Protein AF-A0A7S3JYY4-F1 (afdb_monomer_lite)

pLDDT: mean 70.65, std 21.29, range [32.25, 98.25]

Organism: NCBI:txid44058

Radius of gyration: 25.21 Å; chains: 1; bounding box: 75×71×64 Å

Secondary structure (DSSP, 8-state):
------STTSSS------S---HHHHHHHHHHHHHHHHHHHHHHH-TT-HHHHHH-TT--HHHHHHHHHHHHHHHHHHHHS---STHHHHHHHHHHHHHHHHHHHHHHHTTS-----S-TTS-HHHHHHHHHHHHHHHHHHHHHHHH-TTHHHHHHHHHHHHHHHHHHHHHHHHHHHHHHHHHHHHHHHHTTTSSS--HHHHHHHHHHHHHHHHT---HHHHHHHHHHHHHHHHHTT-HHHHHHHHHHHHHHHHHHH-TTSHHHHHHHHHHHHHHHHHHHTT-

Sequence (283 aa):
ARASFADEKKRKDRPDCSIGICSNCSQQRKGRLLLEMFLTLWKLYDPDSLFTRHNLQGIDSSQINLIKNSLYCLLFVLSETHYSDSTHSKLAMYCRLRIIYVKMDLRKQTQYTVDDERDEIFDKNDIGHILLDLEKYNAAIDHNRRNHEHIELFITQHQHLENHLKVKLKIIRTGIIHNYARSLFEVYKASINSPDPPHHMLQEAERLMRDLIRENCYFEVYAFNIDLLCRILMCQRKFAEAKRNLSPCLQKTQRVLGPSHRTTKLLLALDAELRLYSIFESS

Foldseek 3Di:
DDDDPPPPPPPPPDPDPPDDPDPLNVLVVVLVVLVVVLVVLCQCLVPPDPVNVPPCVPPDPVNNVVSVLVNVLSLLVNVPRDDDDPVVVVVVVVSVVVVVVVVVVVVVCVVDDDDDPPDVLDDPVLVVVLVVLVVVLVVVVVVCVPPVPPVPVNVVVVVVSVVVNVLSSLSVNLVSLLVQLVVLVVQQVVCVPPPDRPVVSLVVSLVSLVVSLVVPHDLLSNLSSLLSNLVSCVSVVVLVVNCVSLVVSLVVCCVPVNCPDPSNVSSVVSNVVSVVSVVVVVD

Structure (mmCIF, N/CA/C/O backbone):
data_AF-A0A7S3JYY4-F1
#
_entry.id   AF-A0A7S3JYY4-F1
#
loop_
_atom_site.group_PDB
_atom_site.id
_atom_site.type_symbol
_atom_site.label_atom_id
_atom_site.label_alt_id
_atom_site.label_comp_id
_atom_site.label_asym_id
_atom_site.label_entity_id
_atom_site.label_seq_id
_atom_site.pdbx_PDB_ins_code
_atom_site.Cartn_x
_atom_site.Cartn_y
_atom_site.Cartn_z
_atom_site.occupancy
_atom_site.B_iso_or_equiv
_atom_site.auth_seq_id
_atom_site.auth_comp_id
_atom_site.auth_asym_id
_atom_site.auth_atom_id
_atom_site.pdbx_PDB_model_num
ATOM 1 N N . ALA A 1 1 ? 56.654 -51.728 -21.322 1.00 48.62 1 ALA A N 1
ATOM 2 C CA . ALA A 1 1 ? 57.218 -50.643 -20.494 1.00 48.62 1 ALA A CA 1
ATOM 3 C C . ALA A 1 1 ? 56.797 -49.298 -21.084 1.00 48.62 1 ALA A C 1
ATOM 5 O O . ALA A 1 1 ? 56.963 -49.122 -22.281 1.00 48.62 1 ALA A O 1
ATOM 6 N N . ARG A 1 2 ? 56.265 -48.397 -20.239 1.00 44.72 2 ARG A N 1
ATOM 7 C CA . ARG A 1 2 ? 55.803 -47.017 -20.523 1.00 44.72 2 ARG A CA 1
ATOM 8 C C . ARG A 1 2 ? 54.505 -46.874 -21.340 1.00 44.72 2 ARG A C 1
ATOM 10 O O . ARG A 1 2 ? 54.525 -46.480 -22.496 1.00 44.72 2 ARG A O 1
ATOM 17 N N . ALA A 1 3 ? 53.379 -47.105 -20.662 1.00 39.31 3 ALA A N 1
ATOM 18 C CA . ALA A 1 3 ? 52.098 -46.459 -20.956 1.00 39.31 3 ALA A CA 1
ATOM 19 C C . ALA A 1 3 ? 51.696 -45.604 -19.737 1.00 39.31 3 ALA A C 1
ATOM 21 O O . ALA A 1 3 ? 52.057 -45.909 -18.601 1.00 39.31 3 ALA A O 1
ATOM 22 N N . SER A 1 4 ? 51.054 -44.480 -20.016 1.00 42.47 4 SER A N 1
ATOM 23 C CA . SER A 1 4 ? 50.936 -43.258 -19.222 1.00 42.47 4 SER A CA 1
ATOM 24 C C . SER A 1 4 ? 50.066 -43.359 -17.962 1.00 42.47 4 SER A C 1
ATOM 26 O O . SER A 1 4 ? 48.857 -43.536 -18.042 1.00 42.47 4 SER A O 1
ATOM 28 N N . PHE A 1 5 ? 50.679 -43.086 -16.809 1.00 43.69 5 PHE A N 1
ATOM 29 C CA . PHE A 1 5 ? 50.066 -42.889 -15.485 1.00 43.69 5 PHE A CA 1
ATOM 30 C C . PHE A 1 5 ? 49.551 -41.443 -15.255 1.00 43.69 5 PHE A C 1
ATOM 32 O O . PHE A 1 5 ? 49.536 -40.944 -14.132 1.00 43.69 5 PHE A O 1
ATOM 39 N N . ALA A 1 6 ? 49.182 -40.717 -16.316 1.00 46.19 6 ALA A N 1
ATOM 40 C CA . ALA A 1 6 ? 48.962 -39.266 -16.240 1.00 46.19 6 ALA A CA 1
ATOM 41 C C . ALA A 1 6 ? 47.513 -38.823 -15.948 1.00 46.19 6 ALA A C 1
ATOM 43 O O . ALA A 1 6 ? 47.315 -37.655 -15.622 1.00 46.19 6 ALA A O 1
ATOM 44 N N . ASP A 1 7 ? 46.516 -39.714 -15.995 1.00 44.12 7 ASP A N 1
ATOM 45 C CA . ASP A 1 7 ? 45.098 -39.309 -15.887 1.00 44.12 7 ASP A CA 1
ATOM 46 C C . ASP A 1 7 ? 44.452 -39.502 -14.506 1.00 44.12 7 ASP A C 1
ATOM 48 O O . ASP A 1 7 ? 43.347 -39.020 -14.255 1.00 44.12 7 ASP A O 1
ATOM 52 N N . GLU A 1 8 ? 45.143 -40.121 -13.549 1.00 42.09 8 GLU A N 1
ATOM 53 C CA . GLU A 1 8 ? 44.532 -40.461 -12.254 1.00 42.09 8 GLU A CA 1
ATOM 54 C C . GLU A 1 8 ? 44.722 -39.391 -11.163 1.00 42.09 8 GLU A C 1
ATOM 56 O O . GLU A 1 8 ? 44.146 -39.477 -10.079 1.00 42.09 8 GLU A O 1
ATOM 61 N N . LYS A 1 9 ? 45.477 -38.320 -11.451 1.00 42.97 9 LYS A N 1
ATOM 62 C CA . LYS A 1 9 ? 45.816 -37.277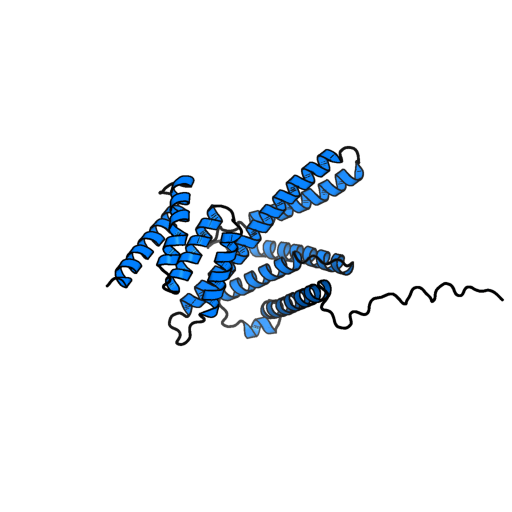 -10.464 1.00 42.97 9 LYS A CA 1
ATOM 63 C C . LYS A 1 9 ? 44.955 -36.006 -10.523 1.00 42.97 9 LYS A C 1
ATOM 65 O O . LYS A 1 9 ? 45.147 -35.127 -9.693 1.00 42.97 9 LYS A O 1
ATOM 70 N N . LYS A 1 10 ? 43.979 -35.908 -11.438 1.00 41.81 10 LYS A N 1
ATOM 71 C CA . LYS A 1 10 ? 43.075 -34.736 -11.565 1.00 41.81 10 LYS A CA 1
ATOM 72 C C . LYS A 1 10 ? 41.683 -34.905 -10.935 1.00 41.81 10 LYS A C 1
ATOM 74 O O . LYS A 1 10 ? 40.838 -34.029 -11.085 1.00 41.81 10 LYS A O 1
ATOM 79 N N . ARG A 1 11 ? 41.417 -36.000 -10.209 1.00 42.06 11 ARG A N 1
ATOM 80 C CA . ARG A 1 11 ? 40.114 -36.246 -9.550 1.00 42.06 11 ARG A CA 1
ATOM 81 C C . ARG A 1 11 ? 40.061 -35.944 -8.044 1.00 42.06 11 ARG A C 1
ATOM 83 O O . ARG A 1 11 ? 39.021 -36.194 -7.447 1.00 42.06 11 ARG A O 1
ATOM 90 N N . LYS A 1 12 ? 41.121 -35.400 -7.429 1.00 40.97 12 LYS A N 1
ATOM 91 C CA . LYS A 1 12 ? 41.192 -35.209 -5.963 1.00 40.97 12 LYS A CA 1
ATOM 92 C C . LYS A 1 12 ? 40.881 -33.806 -5.419 1.00 40.97 12 LYS A C 1
ATOM 94 O O . LYS A 1 12 ? 40.823 -33.672 -4.206 1.00 40.97 12 LYS A O 1
ATOM 99 N N . ASP A 1 13 ? 40.556 -32.827 -6.265 1.00 39.84 13 ASP A N 1
ATOM 100 C CA . ASP A 1 13 ? 40.274 -31.447 -5.821 1.00 39.84 13 ASP A CA 1
ATOM 101 C C . ASP A 1 13 ? 38.824 -31.002 -6.096 1.00 39.84 13 ASP A C 1
ATOM 103 O O . ASP A 1 13 ? 38.576 -29.892 -6.566 1.00 39.84 13 ASP A O 1
ATOM 107 N N . ARG A 1 14 ? 37.827 -31.859 -5.829 1.00 42.69 14 ARG A N 1
ATOM 108 C CA . ARG A 1 14 ? 36.465 -31.350 -5.594 1.00 42.69 14 ARG A CA 1
ATOM 109 C C . ARG A 1 14 ? 36.318 -31.140 -4.090 1.00 42.69 14 ARG A C 1
ATOM 111 O O . ARG A 1 14 ? 36.419 -32.126 -3.368 1.00 42.69 14 ARG A O 1
ATOM 118 N N . PRO A 1 15 ? 36.112 -29.905 -3.603 1.00 44.44 15 PRO A N 1
ATOM 119 C CA . PRO A 1 15 ? 35.872 -29.691 -2.188 1.00 44.44 15 PRO A CA 1
ATOM 120 C C . PRO A 1 15 ? 34.547 -30.361 -1.827 1.00 44.44 15 PRO A C 1
ATOM 122 O O . PRO A 1 15 ? 33.479 -29.927 -2.266 1.00 44.44 15 PRO A O 1
ATOM 125 N N . ASP A 1 16 ? 34.627 -31.438 -1.050 1.00 41.78 16 ASP A N 1
ATOM 126 C CA . ASP A 1 16 ? 33.471 -32.007 -0.380 1.00 41.78 16 ASP A CA 1
ATOM 127 C C . ASP A 1 16 ? 32.859 -30.909 0.494 1.00 41.78 16 ASP A C 1
ATOM 129 O O . ASP A 1 16 ? 33.498 -30.349 1.387 1.00 41.78 16 ASP A O 1
ATOM 133 N N . CYS A 1 17 ? 31.608 -30.550 0.197 1.00 45.84 17 CYS A N 1
ATOM 134 C CA . CYS A 1 17 ? 30.827 -29.588 0.967 1.00 45.84 17 CYS A CA 1
ATOM 135 C C . CYS A 1 17 ? 30.356 -30.258 2.266 1.00 45.84 17 CYS A C 1
ATOM 137 O O . CYS A 1 17 ? 29.167 -30.460 2.500 1.00 45.84 17 CYS A O 1
ATOM 139 N N . SER A 1 18 ? 31.304 -30.662 3.105 1.00 46.88 18 SER A N 1
ATOM 140 C CA . SER A 1 18 ? 31.043 -31.156 4.444 1.00 46.88 18 SER A CA 1
ATOM 141 C C . SER A 1 18 ? 31.158 -29.989 5.424 1.00 46.88 18 SER A C 1
ATOM 143 O O . SER A 1 18 ? 32.252 -29.545 5.758 1.00 46.88 18 SER A O 1
ATOM 145 N N . ILE A 1 19 ? 29.993 -29.537 5.907 1.00 48.25 19 ILE A N 1
ATOM 146 C CA . ILE A 1 19 ? 29.787 -28.844 7.199 1.00 48.25 19 ILE A CA 1
ATOM 147 C C . ILE A 1 19 ? 29.856 -27.294 7.189 1.00 48.25 19 ILE A C 1
ATOM 149 O O . ILE A 1 19 ? 29.640 -26.657 8.215 1.00 48.25 19 ILE A O 1
ATOM 153 N N . GLY A 1 20 ? 29.965 -26.639 6.031 1.00 39.44 20 GLY A N 1
ATOM 154 C CA . GLY A 1 20 ? 29.743 -25.185 5.908 1.00 39.44 20 GLY A CA 1
ATOM 155 C C . GLY A 1 20 ? 28.597 -24.865 4.952 1.00 39.44 20 GLY A C 1
ATOM 156 O O . GLY A 1 20 ? 28.647 -25.282 3.797 1.00 39.44 20 GLY A O 1
ATOM 157 N N . ILE A 1 21 ? 27.569 -24.123 5.392 1.00 43.84 21 ILE A N 1
ATOM 158 C CA . ILE A 1 21 ? 26.496 -23.629 4.509 1.00 43.84 21 ILE A CA 1
ATOM 159 C C . ILE A 1 21 ? 27.120 -22.648 3.508 1.00 43.84 21 ILE A C 1
ATOM 161 O O . ILE A 1 21 ? 27.215 -21.450 3.758 1.00 43.84 21 ILE A O 1
ATOM 165 N N . CYS A 1 22 ? 27.556 -23.162 2.361 1.00 51.22 22 CYS A N 1
ATOM 166 C CA . CYS A 1 22 ? 27.927 -22.342 1.220 1.00 51.22 22 CYS A CA 1
ATOM 167 C C . CYS A 1 22 ? 26.697 -21.533 0.773 1.00 51.22 22 CYS A C 1
ATOM 169 O O . CYS A 1 22 ? 25.576 -22.056 0.732 1.00 51.22 22 CYS A O 1
ATOM 171 N N . SER A 1 23 ? 26.899 -20.262 0.421 1.00 49.75 23 SER A N 1
ATOM 172 C CA . SER A 1 23 ? 25.856 -19.362 -0.093 1.00 49.75 23 SER A CA 1
ATOM 173 C C . SER A 1 23 ? 25.064 -19.991 -1.247 1.00 49.75 23 SER A C 1
ATOM 175 O O . SER A 1 23 ? 23.839 -19.857 -1.294 1.00 49.75 23 SER A O 1
ATOM 177 N N . ASN A 1 24 ? 25.726 -20.784 -2.093 1.00 51.44 24 ASN A N 1
ATOM 178 C CA . ASN A 1 24 ? 25.092 -21.518 -3.189 1.00 51.44 24 ASN A CA 1
ATOM 179 C C . ASN A 1 24 ? 24.164 -22.645 -2.699 1.00 51.44 24 ASN A C 1
ATOM 181 O O . ASN A 1 24 ? 23.061 -22.794 -3.224 1.00 51.44 24 ASN A O 1
ATOM 185 N N . CYS A 1 25 ? 24.533 -23.392 -1.652 1.00 55.22 25 CYS A N 1
ATOM 186 C CA . CYS A 1 25 ? 23.668 -24.426 -1.064 1.00 55.22 25 CYS A CA 1
ATOM 187 C C . CYS A 1 25 ? 22.425 -23.816 -0.388 1.00 55.22 25 CYS A C 1
ATOM 189 O O . CYS A 1 25 ? 21.332 -24.379 -0.459 1.00 55.22 25 CYS A O 1
ATOM 191 N N . SER A 1 26 ? 22.565 -22.637 0.229 1.00 56.19 26 SER A N 1
ATOM 192 C CA . SER A 1 26 ? 21.438 -21.885 0.804 1.00 56.19 26 SER A CA 1
ATOM 193 C C . SER A 1 26 ? 20.457 -21.405 -0.275 1.00 56.19 26 SER A C 1
ATOM 195 O O . SER A 1 26 ? 19.244 -21.570 -0.130 1.00 56.19 26 SER A O 1
ATOM 197 N N . GLN A 1 27 ? 20.963 -20.883 -1.399 1.00 57.78 27 GLN A N 1
ATOM 198 C CA . GLN A 1 27 ? 20.128 -20.473 -2.536 1.00 57.78 27 GLN A CA 1
ATOM 199 C C . GLN A 1 27 ? 19.437 -21.658 -3.226 1.00 57.78 27 GLN A C 1
ATOM 201 O O . GLN A 1 27 ? 18.255 -21.567 -3.563 1.00 57.78 27 GLN A O 1
ATOM 206 N N . GLN A 1 28 ? 20.118 -22.799 -3.367 1.00 58.88 28 GLN A N 1
ATOM 207 C CA . GLN A 1 28 ? 19.514 -24.030 -3.891 1.00 58.88 28 GLN A CA 1
ATOM 208 C C . GLN A 1 28 ? 18.390 -24.550 -2.983 1.00 58.88 28 GLN A C 1
ATOM 210 O O . GLN A 1 28 ? 17.325 -24.929 -3.473 1.00 58.88 28 GLN A O 1
ATOM 215 N N . ARG A 1 29 ? 18.578 -24.510 -1.656 1.00 60.16 29 ARG A N 1
ATOM 216 C CA . ARG A 1 29 ? 17.547 -24.921 -0.689 1.00 60.16 29 ARG A CA 1
ATOM 217 C C . ARG A 1 29 ? 16.324 -23.998 -0.715 1.00 60.16 29 ARG A C 1
ATOM 219 O O . ARG A 1 29 ? 15.201 -24.494 -0.669 1.00 60.16 29 ARG A O 1
ATOM 226 N N . LYS A 1 30 ? 16.526 -22.680 -0.854 1.00 57.09 30 LYS A N 1
ATOM 227 C CA . LYS A 1 30 ? 15.443 -21.696 -1.050 1.00 57.09 30 LYS A CA 1
ATOM 228 C C . LYS A 1 30 ? 14.680 -21.936 -2.355 1.00 57.09 30 LYS A C 1
ATOM 230 O O . LYS A 1 30 ? 13.454 -21.956 -2.341 1.00 57.09 30 LYS A O 1
ATOM 235 N N . GLY A 1 31 ? 15.394 -22.199 -3.450 1.00 60.59 31 GLY A N 1
ATOM 236 C CA . GLY A 1 31 ? 14.798 -22.557 -4.740 1.00 60.59 31 GLY A CA 1
ATOM 237 C C . GLY A 1 31 ? 13.904 -23.785 -4.676 1.00 60.59 31 GLY A C 1
ATOM 238 O O . GLY A 1 31 ? 12.785 -23.776 -5.179 1.00 60.59 31 GLY A O 1
ATOM 239 N N . ARG A 1 32 ? 14.381 -24.836 -4.001 1.00 57.81 32 ARG A N 1
ATOM 240 C CA . ARG A 1 32 ? 13.623 -26.075 -3.818 1.00 57.81 32 ARG A CA 1
ATOM 241 C C . ARG A 1 32 ? 12.333 -25.861 -3.021 1.00 57.81 32 ARG A C 1
ATOM 243 O O . ARG A 1 32 ? 11.296 -26.362 -3.433 1.00 57.81 32 ARG A O 1
ATOM 250 N N . LEU A 1 33 ? 12.382 -25.088 -1.936 1.00 52.88 33 LEU A N 1
ATOM 251 C CA . LEU A 1 33 ? 11.200 -24.735 -1.138 1.00 52.88 33 LEU A CA 1
ATOM 252 C C . LEU A 1 33 ? 10.167 -23.947 -1.954 1.00 52.88 33 LEU A C 1
ATOM 254 O O . LEU A 1 33 ? 8.985 -24.276 -1.927 1.00 52.88 33 LEU A O 1
ATOM 258 N N . LEU A 1 34 ? 10.612 -22.954 -2.730 1.00 53.38 34 LEU A N 1
ATOM 259 C CA . LEU A 1 34 ? 9.733 -22.182 -3.614 1.00 53.38 34 LEU A CA 1
ATOM 260 C C . LEU A 1 34 ? 9.105 -23.059 -4.707 1.00 53.38 34 LEU A C 1
ATOM 262 O O . LEU A 1 34 ? 7.929 -22.898 -5.026 1.00 53.38 34 LEU A O 1
ATOM 266 N N . LEU A 1 35 ? 9.857 -24.023 -5.246 1.00 55.09 35 LEU A N 1
ATOM 267 C CA . LEU A 1 35 ? 9.348 -24.997 -6.208 1.00 55.09 35 LEU A CA 1
ATOM 268 C C . LEU A 1 35 ? 8.324 -25.957 -5.576 1.00 55.09 35 LEU A C 1
ATOM 270 O O . LEU A 1 35 ? 7.296 -26.232 -6.186 1.00 55.09 35 LEU A O 1
ATOM 274 N N . GLU A 1 36 ? 8.563 -26.450 -4.361 1.00 54.66 36 GLU A N 1
ATOM 275 C CA . GLU A 1 36 ? 7.624 -27.326 -3.643 1.00 54.66 36 GLU A CA 1
ATOM 276 C C . GLU A 1 36 ? 6.333 -26.581 -3.256 1.00 54.66 36 GLU A C 1
ATOM 278 O O . GLU A 1 36 ? 5.235 -27.111 -3.450 1.00 54.66 36 GLU A O 1
ATOM 283 N N . MET A 1 37 ? 6.437 -25.319 -2.820 1.00 53.09 37 MET A N 1
ATOM 284 C CA . MET A 1 37 ? 5.283 -24.431 -2.627 1.00 53.09 37 MET A CA 1
ATOM 285 C C . MET A 1 37 ? 4.521 -24.221 -3.937 1.00 53.09 37 MET A C 1
ATOM 287 O O . MET A 1 37 ? 3.294 -24.294 -3.954 1.00 53.09 37 MET A O 1
ATOM 291 N N . PHE A 1 38 ? 5.238 -24.034 -5.049 1.00 63.38 38 PHE A N 1
ATOM 292 C CA . PHE A 1 38 ? 4.632 -23.837 -6.363 1.00 63.38 38 PHE A CA 1
ATOM 293 C C . PHE A 1 38 ? 3.859 -25.069 -6.804 1.00 63.38 38 PHE A C 1
ATOM 295 O O . PHE A 1 38 ? 2.707 -24.962 -7.209 1.00 63.38 38 PHE A O 1
ATOM 302 N N . LEU A 1 39 ? 4.470 -26.246 -6.698 1.00 56.75 39 LEU A N 1
ATOM 303 C CA . LEU A 1 39 ? 3.830 -27.503 -7.067 1.00 56.75 39 LEU A CA 1
ATOM 304 C C . LEU A 1 39 ? 2.616 -27.797 -6.179 1.00 56.75 39 LEU A C 1
ATOM 306 O O . LEU A 1 39 ? 1.638 -28.355 -6.667 1.00 56.75 39 LEU A O 1
ATOM 310 N N . THR A 1 40 ? 2.653 -27.398 -4.908 1.00 57.28 40 THR A N 1
ATOM 311 C CA . THR A 1 40 ? 1.527 -27.552 -3.976 1.00 57.28 40 THR A CA 1
ATOM 312 C C . THR A 1 40 ? 0.370 -26.621 -4.337 1.00 57.28 40 THR A C 1
ATOM 314 O O . THR A 1 40 ? -0.749 -27.091 -4.522 1.00 57.28 40 THR A O 1
ATOM 317 N N . LEU A 1 41 ? 0.635 -25.324 -4.530 1.00 53.41 41 LEU A N 1
ATOM 318 C CA . LEU A 1 41 ? -0.375 -24.351 -4.964 1.00 53.41 41 LEU A CA 1
ATOM 319 C C . LEU A 1 41 ? -0.933 -24.681 -6.355 1.00 53.41 41 LEU A C 1
ATOM 321 O O . LEU A 1 41 ? -2.120 -24.509 -6.603 1.00 53.41 41 LEU A O 1
ATOM 325 N N . TRP A 1 42 ? -0.097 -25.209 -7.253 1.00 55.53 42 TRP A N 1
ATOM 326 C CA . TRP A 1 42 ? -0.514 -25.640 -8.584 1.00 55.53 42 TRP A CA 1
ATOM 327 C C . TRP A 1 42 ? -1.421 -26.868 -8.527 1.00 55.53 42 TRP A C 1
ATOM 329 O O . TRP A 1 42 ? -2.442 -26.890 -9.200 1.00 55.53 42 TRP A O 1
ATOM 339 N N . LYS A 1 43 ? -1.102 -27.871 -7.698 1.00 57.97 43 LYS A N 1
ATOM 340 C CA . LYS A 1 43 ? -1.976 -29.040 -7.488 1.00 57.97 43 LYS A CA 1
ATOM 341 C C . LYS A 1 43 ? -3.344 -28.660 -6.921 1.00 57.97 43 LYS A C 1
ATOM 343 O O . LYS A 1 43 ? -4.319 -29.335 -7.220 1.00 57.97 43 LYS A O 1
ATOM 348 N N . LEU A 1 44 ? -3.409 -27.598 -6.118 1.00 52.88 44 LEU A N 1
ATOM 349 C CA . LEU A 1 44 ? -4.667 -27.049 -5.608 1.00 52.88 44 LEU A CA 1
ATOM 350 C C . LEU A 1 44 ? -5.459 -26.279 -6.678 1.00 52.88 44 LEU A C 1
ATOM 352 O O . LEU A 1 44 ? -6.669 -26.136 -6.547 1.00 52.88 44 LEU A O 1
ATOM 356 N N . TYR A 1 45 ? -4.786 -25.783 -7.718 1.00 51.25 45 TYR A N 1
ATOM 357 C CA . TYR A 1 45 ? -5.374 -24.940 -8.759 1.00 51.25 45 TYR A CA 1
ATOM 358 C C . TYR A 1 45 ? -5.694 -25.684 -10.065 1.00 51.25 45 TYR A C 1
ATOM 360 O O . TYR A 1 45 ? -6.582 -25.246 -10.790 1.00 51.25 45 TYR A O 1
ATOM 368 N N . ASP A 1 46 ? -4.983 -26.772 -10.385 1.00 63.72 46 ASP A N 1
ATOM 369 C CA . ASP A 1 46 ? -5.034 -27.459 -11.682 1.00 63.72 46 ASP A CA 1
ATOM 370 C C . ASP A 1 46 ? -6.483 -27.787 -12.101 1.00 63.72 46 ASP A C 1
ATOM 372 O O . ASP A 1 46 ? -7.082 -28.703 -11.533 1.00 63.72 46 ASP A O 1
ATOM 376 N N 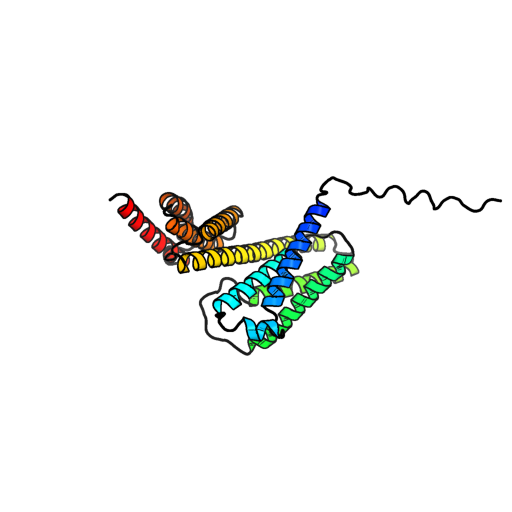. PRO A 1 47 ? -7.064 -27.068 -13.079 1.00 49.84 47 PRO A N 1
ATOM 377 C CA . PRO A 1 47 ? -8.486 -27.169 -13.412 1.00 49.84 47 PRO A CA 1
ATOM 378 C C . PRO A 1 47 ? -8.881 -28.540 -13.986 1.00 49.84 47 PRO A C 1
ATOM 380 O O . PRO A 1 47 ? -10.060 -28.913 -13.953 1.00 49.84 47 PRO A O 1
ATOM 383 N N . ASP A 1 48 ? -7.903 -29.310 -14.467 1.00 47.34 48 ASP A N 1
ATOM 384 C CA . ASP A 1 48 ? -8.105 -30.637 -15.047 1.00 47.34 48 ASP A CA 1
ATOM 385 C C . ASP A 1 48 ? -7.849 -31.776 -14.054 1.00 47.34 48 ASP A C 1
ATOM 387 O O . ASP A 1 48 ? -8.172 -32.935 -14.333 1.00 47.34 48 ASP A O 1
ATOM 391 N N . SER A 1 49 ? -7.333 -31.473 -12.862 1.00 55.75 49 SER A N 1
ATOM 392 C CA . SER A 1 49 ? -7.135 -32.486 -11.834 1.00 55.75 49 SER A CA 1
ATOM 393 C C . SER A 1 49 ? -8.477 -32.904 -11.212 1.00 55.75 49 SER A C 1
ATOM 395 O O . SER A 1 49 ? -9.284 -32.081 -10.769 1.00 55.75 49 SER A O 1
ATOM 397 N N . LEU A 1 50 ? -8.702 -34.219 -11.118 1.00 41.19 50 LEU A N 1
ATOM 398 C CA . LEU A 1 50 ? -9.828 -34.822 -10.385 1.00 41.19 50 LEU A CA 1
ATOM 399 C C . LEU A 1 50 ? -9.897 -34.349 -8.918 1.00 41.19 50 LEU A C 1
ATOM 401 O O . LEU A 1 50 ? -10.978 -34.314 -8.334 1.00 41.19 50 LEU A O 1
ATOM 405 N N . PHE A 1 51 ? -8.761 -33.939 -8.344 1.00 44.31 51 PHE A N 1
ATOM 406 C CA . PHE A 1 51 ? -8.656 -33.396 -6.989 1.00 44.31 51 PHE A CA 1
ATOM 407 C C . PHE A 1 51 ? -9.302 -32.005 -6.868 1.00 44.31 51 PHE A C 1
ATOM 409 O O . PHE A 1 51 ? -9.896 -31.675 -5.844 1.00 44.31 51 PHE A O 1
ATOM 416 N N . THR A 1 52 ? -9.242 -31.208 -7.932 1.00 48.50 52 THR A N 1
ATOM 417 C CA . THR A 1 52 ? -9.693 -29.811 -7.979 1.00 48.50 52 THR A CA 1
ATOM 418 C C . THR A 1 52 ? -11.212 -29.711 -8.138 1.00 48.50 52 THR A C 1
ATOM 420 O O . THR A 1 52 ? -11.854 -28.867 -7.519 1.00 48.50 52 THR A O 1
ATOM 423 N N . ARG A 1 53 ? -11.825 -30.627 -8.901 1.00 48.41 53 ARG A N 1
ATOM 424 C CA . ARG A 1 53 ? -13.283 -30.631 -9.137 1.00 48.41 53 ARG A CA 1
ATOM 425 C C . ARG A 1 53 ? -14.109 -31.016 -7.908 1.00 48.41 53 ARG A C 1
ATOM 427 O O . ARG A 1 53 ? -15.233 -30.543 -7.776 1.00 48.41 53 ARG A O 1
ATOM 434 N N . HIS A 1 54 ? -13.563 -31.842 -7.015 1.00 46.62 54 HIS A N 1
ATOM 435 C CA . HIS A 1 54 ? -14.257 -32.258 -5.792 1.00 46.62 54 HIS A CA 1
ATOM 436 C C . HIS A 1 54 ? -13.963 -31.367 -4.578 1.00 46.62 54 HIS A C 1
ATOM 438 O O . HIS A 1 54 ? -14.849 -31.200 -3.748 1.00 46.62 54 HIS A O 1
ATOM 444 N N . ASN A 1 55 ? -12.776 -30.756 -4.484 1.00 48.56 55 ASN A N 1
ATOM 445 C CA . ASN A 1 55 ? -12.370 -30.003 -3.288 1.00 48.56 55 ASN A CA 1
ATOM 446 C C . ASN A 1 55 ? -12.540 -28.476 -3.390 1.00 48.56 55 ASN A C 1
ATOM 448 O O . ASN A 1 55 ? -12.405 -27.797 -2.378 1.00 48.56 55 ASN A O 1
ATOM 452 N N . LEU A 1 56 ? -12.840 -27.921 -4.572 1.00 49.47 56 LEU A N 1
ATOM 453 C CA . LEU A 1 56 ? -13.117 -26.482 -4.732 1.00 49.47 56 LEU A CA 1
ATOM 454 C C . LEU A 1 56 ? -14.609 -26.117 -4.634 1.00 49.47 56 LEU A C 1
ATOM 456 O O . LEU A 1 56 ? -14.967 -24.952 -4.815 1.00 49.47 56 LEU A O 1
ATOM 460 N N . GLN A 1 57 ? -15.496 -27.073 -4.338 1.00 45.66 57 GLN A N 1
ATOM 461 C CA . GLN A 1 57 ? -16.893 -26.755 -4.032 1.00 45.66 57 GLN A CA 1
ATOM 462 C C . GLN A 1 57 ? -16.952 -25.941 -2.729 1.00 45.66 57 GLN A C 1
ATOM 464 O O . GLN A 1 57 ? -16.757 -26.482 -1.646 1.00 45.66 57 GLN A O 1
ATOM 469 N N . GLY A 1 58 ? -17.186 -24.631 -2.848 1.00 51.47 58 GLY A N 1
ATOM 470 C CA . GLY A 1 58 ? -17.239 -23.690 -1.721 1.00 51.47 58 GLY A CA 1
ATOM 471 C C . GLY A 1 58 ? -16.156 -22.606 -1.728 1.00 51.47 58 GLY A C 1
ATOM 472 O O . GLY A 1 58 ? -16.211 -21.715 -0.887 1.00 51.47 58 GLY A O 1
ATOM 473 N N . ILE A 1 59 ? -15.208 -22.645 -2.672 1.00 52.25 59 ILE A N 1
ATOM 474 C CA . ILE A 1 59 ? -14.218 -21.574 -2.850 1.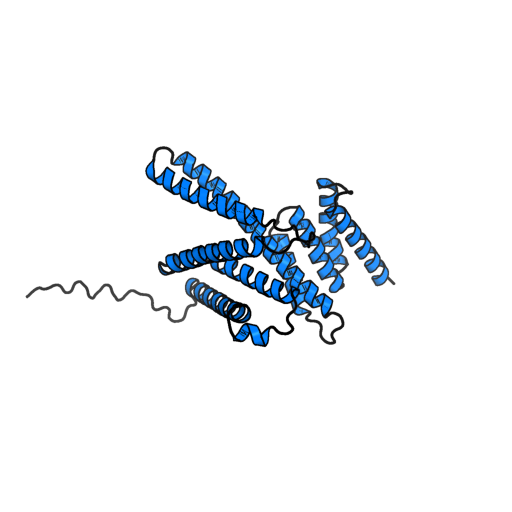00 52.25 59 ILE A CA 1
ATOM 475 C C . ILE A 1 59 ? -14.816 -20.495 -3.756 1.00 52.25 59 ILE A C 1
ATOM 477 O O . ILE A 1 59 ? -15.169 -20.766 -4.905 1.00 52.25 59 ILE A O 1
ATOM 481 N N . ASP A 1 60 ? -14.952 -19.275 -3.237 1.00 62.50 60 ASP A N 1
ATOM 482 C CA . ASP A 1 60 ? -15.503 -18.158 -4.004 1.00 62.50 60 ASP A CA 1
ATOM 483 C C . ASP A 1 60 ? -14.494 -17.595 -5.028 1.00 62.50 60 ASP A C 1
ATOM 485 O O . ASP A 1 60 ? -13.291 -17.884 -5.020 1.00 62.50 60 ASP A O 1
ATOM 489 N N . SER A 1 61 ? -14.990 -16.768 -5.949 1.00 56.09 61 SER A N 1
ATOM 490 C CA . SER A 1 61 ? -14.183 -16.153 -7.008 1.00 56.09 61 SER A CA 1
ATOM 491 C C . SER A 1 61 ? -13.026 -15.296 -6.473 1.00 56.09 61 SER A C 1
ATOM 493 O O . SER A 1 61 ? -11.990 -15.190 -7.136 1.00 56.09 61 SER A O 1
ATOM 495 N N . SER A 1 62 ? -13.150 -14.730 -5.269 1.00 49.47 62 SER A N 1
ATOM 496 C CA . SER A 1 62 ? -12.103 -13.921 -4.640 1.00 49.47 62 SER A CA 1
ATOM 497 C C . SER A 1 62 ? -10.930 -14.784 -4.164 1.00 49.47 62 SER A C 1
ATOM 499 O O . SER A 1 62 ? -9.768 -14.447 -4.405 1.00 49.47 62 SER A O 1
ATOM 501 N N . GLN A 1 63 ? -11.217 -15.957 -3.599 1.00 51.66 63 GLN A N 1
ATOM 502 C CA . GLN A 1 63 ? -10.213 -16.930 -3.172 1.00 51.66 63 GLN A CA 1
ATOM 503 C C . GLN A 1 63 ? -9.489 -17.565 -4.369 1.00 51.66 63 GLN A C 1
ATOM 505 O O . GLN A 1 63 ? -8.269 -17.740 -4.337 1.00 51.66 63 GLN A O 1
ATOM 510 N N . ILE A 1 64 ? -10.202 -17.825 -5.471 1.00 60.34 64 ILE A N 1
ATOM 511 C CA . ILE A 1 64 ? -9.590 -18.279 -6.733 1.00 60.34 64 ILE A CA 1
ATOM 512 C C . ILE A 1 64 ? -8.620 -17.221 -7.276 1.00 60.34 64 ILE A C 1
ATOM 514 O O . ILE A 1 64 ? -7.506 -17.554 -7.691 1.00 60.34 64 ILE A O 1
ATOM 518 N N . ASN A 1 65 ? -9.004 -15.944 -7.251 1.00 57.00 65 ASN A N 1
ATOM 519 C CA . ASN A 1 65 ? -8.135 -14.852 -7.690 1.00 57.00 65 ASN A CA 1
ATOM 520 C C . ASN A 1 65 ? -6.910 -14.685 -6.781 1.00 57.00 65 ASN A C 1
ATOM 522 O O . ASN A 1 65 ? -5.807 -14.447 -7.275 1.00 57.00 65 ASN A O 1
ATOM 526 N N . LEU A 1 66 ? -7.058 -14.900 -5.474 1.00 54.44 66 LEU A N 1
ATOM 527 C CA . LEU A 1 66 ? -5.943 -14.895 -4.529 1.00 54.44 66 LEU A CA 1
ATOM 528 C C . LEU A 1 66 ? -4.936 -16.027 -4.808 1.00 54.44 66 LEU A C 1
ATOM 530 O O . LEU A 1 66 ? -3.724 -15.791 -4.796 1.00 54.44 66 LEU A O 1
ATOM 534 N N . ILE A 1 67 ? -5.417 -17.237 -5.117 1.00 56.22 67 ILE A N 1
ATOM 535 C CA . ILE A 1 67 ? -4.573 -18.387 -5.490 1.00 56.22 67 ILE A CA 1
ATOM 536 C C . ILE A 1 67 ? -3.840 -18.116 -6.810 1.00 56.22 67 ILE A C 1
ATOM 538 O O . ILE A 1 67 ? -2.627 -18.331 -6.894 1.00 56.22 67 ILE A O 1
ATOM 542 N N . LYS A 1 68 ? -4.538 -17.576 -7.818 1.00 60.94 68 LYS A N 1
ATOM 543 C CA . LYS A 1 68 ? -3.935 -17.160 -9.096 1.00 60.94 68 LYS A CA 1
ATOM 544 C C . LYS A 1 68 ? -2.824 -16.135 -8.876 1.00 60.94 68 LYS A C 1
ATOM 546 O O . LYS A 1 68 ? -1.701 -16.340 -9.331 1.00 60.94 68 LYS A O 1
ATOM 551 N N . ASN A 1 69 ? -3.108 -15.076 -8.122 1.00 56.03 69 ASN A N 1
ATOM 552 C CA . ASN A 1 69 ? -2.141 -14.022 -7.822 1.00 56.03 69 ASN A CA 1
ATOM 553 C C . ASN A 1 69 ? -0.923 -14.578 -7.079 1.00 56.03 69 ASN A C 1
ATOM 555 O O . ASN A 1 69 ? 0.209 -14.274 -7.450 1.00 56.03 69 ASN A O 1
ATOM 559 N N . SER A 1 70 ? -1.130 -15.477 -6.118 1.00 54.09 70 SER A N 1
ATOM 560 C CA . SER A 1 70 ? -0.047 -16.141 -5.383 1.00 54.09 70 SER A CA 1
ATOM 561 C C . SER A 1 70 ? 0.836 -17.012 -6.288 1.00 54.09 70 SER A C 1
ATOM 563 O O . SER A 1 70 ? 2.062 -16.985 -6.169 1.00 54.09 70 SER A O 1
ATOM 565 N N . LEU A 1 71 ? 0.244 -17.732 -7.248 1.00 60.34 71 LEU A N 1
ATOM 566 C CA . LEU A 1 71 ? 0.978 -18.503 -8.258 1.00 60.34 71 LEU A CA 1
ATOM 567 C C . LEU A 1 71 ? 1.787 -17.606 -9.208 1.00 60.34 71 LEU A C 1
ATOM 569 O O . LEU A 1 71 ? 2.933 -17.938 -9.521 1.00 60.34 71 LEU A O 1
ATOM 573 N N . TYR A 1 72 ? 1.240 -16.459 -9.624 1.00 60.16 72 TYR A N 1
ATOM 574 C CA . TYR A 1 72 ? 1.966 -15.474 -10.438 1.00 60.16 72 TYR A CA 1
ATOM 575 C C . TYR A 1 72 ? 3.165 -14.883 -9.692 1.00 60.16 72 TYR A C 1
ATOM 577 O O . TYR A 1 72 ? 4.262 -14.810 -10.249 1.00 60.16 72 TYR A O 1
ATOM 585 N N . CYS A 1 73 ? 2.985 -14.534 -8.416 1.00 52.50 73 CYS A N 1
ATOM 586 C CA . CYS A 1 73 ? 4.057 -14.026 -7.559 1.00 52.50 73 CYS A CA 1
ATOM 587 C C . CYS A 1 73 ? 5.197 -15.042 -7.428 1.00 52.50 73 CYS A C 1
ATOM 589 O O . CYS A 1 73 ? 6.373 -14.691 -7.507 1.00 52.50 73 CYS A O 1
ATOM 591 N N . LEU A 1 74 ? 4.853 -16.319 -7.276 1.00 54.56 74 LEU A N 1
ATOM 592 C CA . LEU A 1 74 ? 5.823 -17.389 -7.090 1.00 54.56 74 LEU A CA 1
ATOM 593 C C . LEU A 1 74 ? 6.598 -17.715 -8.376 1.00 54.56 74 LEU A C 1
ATOM 595 O O . LEU A 1 74 ? 7.809 -17.922 -8.328 1.00 54.56 74 LEU A O 1
ATOM 599 N N . LEU A 1 75 ? 5.926 -17.698 -9.532 1.00 58.22 75 LEU A N 1
ATOM 600 C CA . LEU A 1 75 ? 6.575 -17.834 -10.842 1.00 58.22 75 LEU A CA 1
ATOM 601 C C . LEU A 1 75 ? 7.553 -16.688 -11.119 1.00 58.22 75 LEU A C 1
ATOM 603 O O . LEU A 1 75 ? 8.633 -16.925 -11.659 1.00 58.22 75 LEU A O 1
ATOM 607 N N . PHE A 1 76 ? 7.198 -15.468 -10.717 1.00 56.50 76 PHE A N 1
ATOM 608 C CA . PHE A 1 76 ? 8.061 -14.300 -10.850 1.00 56.50 76 PHE A CA 1
ATOM 609 C C . PHE A 1 76 ? 9.319 -14.421 -9.977 1.00 56.50 76 PHE A C 1
ATOM 611 O O . PHE A 1 76 ? 10.434 -14.286 -10.480 1.00 56.50 76 PHE A O 1
ATOM 618 N N . VAL A 1 77 ? 9.170 -14.785 -8.699 1.00 52.59 77 VAL A N 1
ATOM 619 C CA . VAL A 1 77 ? 10.311 -14.990 -7.785 1.00 52.59 77 VAL A CA 1
ATOM 620 C C . VAL A 1 77 ? 11.261 -16.078 -8.300 1.00 52.59 77 VAL A C 1
ATOM 622 O O . VAL A 1 77 ? 12.476 -15.905 -8.243 1.00 52.59 77 VAL A O 1
ATOM 625 N N . LEU A 1 78 ? 10.726 -17.169 -8.858 1.00 55.72 78 LEU A N 1
ATOM 626 C CA . LEU A 1 78 ? 11.529 -18.239 -9.460 1.00 55.72 78 LEU A CA 1
ATOM 627 C C . LEU A 1 78 ? 12.281 -17.797 -10.730 1.00 55.72 78 LEU A C 1
ATOM 629 O O . LEU A 1 78 ? 13.293 -18.406 -11.077 1.00 55.72 78 LEU A O 1
ATOM 633 N N . SER A 1 79 ? 11.813 -16.755 -11.426 1.00 54.81 79 SER A N 1
ATOM 634 C CA . SER A 1 79 ? 12.502 -16.200 -12.601 1.00 54.81 79 SER A CA 1
ATOM 635 C C . SER A 1 79 ? 13.661 -15.256 -12.256 1.00 54.81 79 SER A C 1
ATOM 637 O O . SER A 1 79 ? 14.607 -15.165 -13.033 1.00 54.81 79 SER A O 1
ATOM 639 N N . GLU A 1 80 ? 13.622 -14.616 -11.084 1.00 50.09 80 GLU A N 1
ATOM 640 C CA . GLU A 1 80 ? 14.630 -13.647 -10.613 1.00 50.09 80 GLU A CA 1
ATOM 641 C C . GLU A 1 80 ? 15.798 -14.302 -9.854 1.00 50.09 80 GLU A C 1
ATOM 643 O O . GLU A 1 80 ? 16.857 -13.705 -9.659 1.00 50.09 80 GLU A O 1
ATOM 648 N N . THR A 1 81 ? 15.650 -15.553 -9.416 1.00 49.91 81 THR A N 1
ATOM 649 C CA . THR A 1 81 ? 16.756 -16.297 -8.806 1.00 49.91 81 THR A CA 1
ATOM 650 C C . THR A 1 81 ? 17.806 -16.658 -9.860 1.00 49.91 81 THR A C 1
ATOM 652 O O . THR A 1 81 ? 17.612 -17.568 -10.665 1.00 49.91 81 THR A O 1
ATOM 655 N N . HIS A 1 82 ? 18.937 -15.945 -9.848 1.00 44.47 82 HIS A N 1
ATOM 656 C CA . HIS A 1 82 ? 20.110 -16.282 -10.651 1.00 44.47 82 HIS A CA 1
ATOM 657 C C . HIS A 1 82 ? 20.641 -17.660 -10.265 1.00 44.47 82 HIS A C 1
ATOM 659 O O . HIS A 1 82 ? 21.060 -17.889 -9.132 1.00 44.47 82 HIS A O 1
ATOM 665 N N . TYR A 1 83 ? 20.683 -18.560 -11.239 1.00 49.03 83 TYR A N 1
ATOM 666 C CA . TYR A 1 83 ? 21.282 -19.868 -11.069 1.00 49.03 83 TYR A CA 1
ATOM 667 C C . TYR A 1 83 ? 22.365 -20.106 -12.116 1.00 49.03 83 TYR A C 1
ATOM 669 O O . TYR A 1 83 ? 22.157 -19.947 -13.317 1.00 49.03 83 TYR A O 1
ATOM 677 N N . SER A 1 84 ? 23.536 -20.504 -11.637 1.00 40.84 84 SER A N 1
ATOM 678 C CA . SER A 1 84 ? 24.795 -20.480 -12.378 1.00 40.84 84 SER A CA 1
ATOM 679 C C . SER A 1 84 ? 25.125 -21.769 -13.142 1.00 40.84 84 SER A C 1
ATOM 681 O O . SER A 1 84 ? 26.302 -22.019 -13.374 1.00 40.84 84 SER A O 1
ATOM 683 N N . ASP A 1 85 ? 24.154 -22.621 -13.496 1.00 40.88 85 ASP A N 1
ATOM 684 C CA . ASP A 1 85 ? 24.489 -23.942 -14.062 1.00 40.88 85 ASP A CA 1
ATOM 685 C C . ASP A 1 85 ? 23.610 -24.396 -15.236 1.00 40.88 85 ASP A C 1
ATOM 687 O O . ASP A 1 85 ? 22.442 -24.035 -15.314 1.00 40.88 85 ASP A O 1
ATOM 691 N N . SER A 1 86 ? 24.148 -25.212 -16.147 1.00 45.47 86 SER A N 1
ATOM 692 C CA . SER A 1 86 ? 23.575 -25.544 -17.476 1.00 45.47 86 SER A CA 1
ATOM 693 C C . SER A 1 86 ? 22.158 -26.159 -17.477 1.00 45.47 86 SER A C 1
ATOM 695 O O . SER A 1 86 ? 21.412 -26.025 -18.452 1.00 45.47 86 SER A O 1
ATOM 697 N N . THR A 1 87 ? 21.714 -26.731 -16.357 1.00 40.50 87 THR A N 1
ATOM 698 C CA . THR A 1 87 ? 20.320 -27.143 -16.102 1.00 40.50 87 THR A CA 1
ATOM 699 C C . THR A 1 87 ? 19.335 -25.957 -16.144 1.00 40.50 87 THR A C 1
ATOM 701 O O . THR A 1 87 ? 18.149 -26.127 -16.424 1.00 40.50 87 THR A O 1
ATOM 704 N N . HIS A 1 88 ? 19.824 -24.729 -15.976 1.00 44.66 88 HIS A N 1
ATOM 705 C CA . HIS A 1 88 ? 19.045 -23.490 -15.964 1.00 44.66 88 HIS A CA 1
ATOM 706 C C . HIS A 1 88 ? 18.746 -22.932 -17.349 1.00 44.66 88 HIS A C 1
ATOM 708 O O . HIS A 1 88 ? 17.809 -22.155 -17.480 1.00 44.66 88 HIS A O 1
ATOM 714 N N . SER A 1 89 ? 19.413 -23.406 -18.406 1.00 45.72 89 SER A N 1
ATOM 715 C CA . SER A 1 89 ? 18.912 -23.183 -19.770 1.00 45.72 89 SER A CA 1
ATOM 716 C C . SER A 1 89 ? 17.597 -23.934 -19.995 1.00 45.72 89 SER A C 1
ATOM 718 O O . SER A 1 89 ? 16.702 -23.408 -20.647 1.00 45.72 89 SER A O 1
ATOM 720 N N . LYS A 1 90 ? 17.421 -25.113 -19.375 1.00 41.50 90 LYS A N 1
ATOM 721 C CA . LYS A 1 90 ? 16.157 -25.868 -19.406 1.00 41.50 90 LYS A CA 1
ATOM 722 C C . LYS A 1 90 ? 15.094 -25.251 -18.499 1.00 41.50 90 LYS A C 1
ATOM 724 O O . LYS A 1 90 ? 13.939 -25.232 -18.897 1.00 41.50 90 LYS A O 1
ATOM 729 N N . LEU A 1 91 ? 15.461 -24.697 -17.338 1.00 44.81 91 LEU A N 1
ATOM 730 C CA . LEU A 1 91 ? 14.519 -23.983 -16.462 1.00 44.81 91 LEU A CA 1
ATOM 731 C C . LEU A 1 91 ? 14.107 -22.622 -17.046 1.00 44.81 91 LEU A C 1
ATOM 733 O O . LEU A 1 91 ? 12.927 -22.308 -17.057 1.00 44.81 91 LEU A O 1
ATOM 737 N N . ALA A 1 92 ? 15.034 -21.854 -17.623 1.00 48.22 92 ALA A N 1
ATOM 738 C CA . ALA A 1 92 ? 14.718 -20.627 -18.352 1.00 48.22 92 ALA A CA 1
ATOM 739 C C . ALA A 1 92 ? 13.882 -20.918 -19.608 1.00 48.22 92 ALA A C 1
ATOM 741 O O . ALA A 1 92 ? 12.933 -20.193 -19.892 1.00 48.22 92 ALA A O 1
ATOM 742 N N . MET A 1 93 ? 14.174 -22.004 -20.332 1.00 44.78 93 MET A N 1
ATOM 743 C CA . MET A 1 93 ? 13.339 -22.492 -21.433 1.00 44.78 93 MET A CA 1
ATOM 744 C C . MET A 1 93 ? 11.960 -22.956 -20.939 1.00 44.78 93 MET A C 1
ATOM 746 O O . MET A 1 93 ? 10.967 -22.638 -21.577 1.00 44.78 93 MET A O 1
ATOM 750 N N . TYR A 1 94 ? 11.866 -23.629 -19.789 1.00 47.28 94 TYR A N 1
ATOM 751 C CA . TYR A 1 94 ? 10.603 -24.053 -19.175 1.00 47.28 94 TYR A CA 1
ATOM 752 C C . TYR A 1 94 ? 9.767 -22.857 -18.700 1.00 47.28 94 TYR A C 1
ATOM 754 O O . TYR A 1 94 ? 8.573 -22.802 -18.974 1.00 47.28 94 TYR A O 1
ATOM 762 N N . CYS A 1 95 ? 10.389 -21.849 -18.082 1.00 49.19 95 CYS A N 1
ATOM 763 C CA . CYS A 1 95 ? 9.749 -20.588 -17.712 1.00 49.19 95 CYS A CA 1
ATOM 764 C C . CYS A 1 95 ? 9.308 -19.798 -18.954 1.00 49.19 95 CYS A C 1
ATOM 766 O O . CYS A 1 95 ? 8.187 -19.302 -18.982 1.00 49.19 95 CYS A O 1
ATOM 768 N N . ARG A 1 96 ? 10.114 -19.754 -20.026 1.00 52.62 96 ARG A N 1
ATOM 769 C CA . ARG A 1 96 ? 9.726 -19.154 -21.318 1.00 52.62 96 ARG A CA 1
ATOM 770 C C . ARG A 1 96 ? 8.564 -19.904 -21.980 1.00 52.62 96 ARG A C 1
ATOM 772 O O . ARG A 1 96 ? 7.617 -19.264 -22.421 1.00 52.62 96 ARG A O 1
ATOM 779 N N . LEU A 1 97 ? 8.586 -21.239 -21.996 1.00 43.50 97 LEU A N 1
ATOM 780 C CA . LEU A 1 97 ? 7.497 -22.084 -22.508 1.00 43.50 97 LEU A CA 1
ATOM 781 C C . LEU A 1 97 ? 6.219 -21.955 -21.664 1.00 43.50 97 LEU A C 1
ATOM 783 O O . LEU A 1 97 ? 5.123 -21.995 -22.213 1.00 43.50 97 LEU A O 1
ATOM 787 N N . ARG A 1 98 ? 6.332 -21.717 -20.353 1.00 50.81 98 ARG A N 1
ATOM 788 C CA . ARG A 1 98 ? 5.182 -21.437 -19.481 1.00 50.81 98 ARG A CA 1
ATOM 789 C C . ARG A 1 98 ? 4.633 -20.029 -19.628 1.00 50.81 98 ARG A C 1
ATOM 791 O O . ARG A 1 98 ? 3.421 -19.872 -19.609 1.00 50.81 98 ARG A O 1
ATOM 798 N N . ILE A 1 99 ? 5.484 -19.029 -19.841 1.00 52.91 99 ILE A N 1
ATOM 799 C CA . ILE A 1 99 ? 5.046 -17.688 -20.251 1.00 52.91 99 ILE A CA 1
ATOM 800 C C . ILE A 1 99 ? 4.286 -17.790 -21.585 1.00 52.91 99 ILE A C 1
ATOM 802 O O . ILE A 1 99 ? 3.247 -17.160 -21.740 1.00 52.91 99 ILE A O 1
ATOM 806 N N . ILE A 1 100 ? 4.726 -18.650 -22.514 1.00 46.88 100 ILE A N 1
ATOM 807 C CA . ILE A 1 100 ? 4.001 -18.961 -23.759 1.00 46.88 100 ILE A CA 1
ATOM 808 C C . ILE A 1 100 ? 2.677 -19.708 -23.498 1.00 46.88 100 ILE A C 1
ATOM 810 O O . ILE A 1 100 ? 1.675 -19.399 -24.134 1.00 46.88 100 ILE A O 1
ATOM 814 N N . TYR A 1 101 ? 2.614 -20.630 -22.536 1.00 42.56 101 TYR A N 1
ATOM 815 C CA . TYR A 1 101 ? 1.363 -21.302 -22.154 1.00 42.56 101 TYR A CA 1
ATOM 816 C C . TYR A 1 101 ? 0.350 -20.329 -21.520 1.00 42.56 101 TYR A C 1
ATOM 818 O O . TYR A 1 101 ? -0.822 -20.320 -21.888 1.00 42.56 101 TYR A O 1
ATOM 826 N N . VAL A 1 102 ? 0.815 -19.420 -20.656 1.00 46.91 102 VAL A N 1
ATOM 827 C CA . VAL A 1 102 ? 0.018 -18.308 -20.105 1.00 46.91 102 VAL A CA 1
ATOM 828 C C . VAL A 1 102 ? -0.429 -17.343 -21.218 1.00 46.91 102 VAL A C 1
ATOM 830 O O . VAL A 1 102 ? -1.578 -16.906 -21.213 1.00 46.91 102 VAL A O 1
ATOM 833 N N . LYS A 1 103 ? 0.415 -17.083 -22.236 1.00 45.84 103 LYS A N 1
ATOM 834 C CA . LYS A 1 103 ? 0.028 -16.357 -23.468 1.00 45.84 103 LYS A CA 1
ATOM 835 C C . LYS A 1 103 ? -1.119 -17.060 -24.226 1.00 45.84 103 LYS A C 1
ATOM 837 O O . LYS A 1 103 ? -1.904 -16.377 -24.881 1.00 45.84 103 LYS A O 1
ATOM 842 N N . MET A 1 104 ? -1.229 -18.392 -24.175 1.00 37.25 104 MET A N 1
ATOM 843 C CA . MET A 1 104 ? -2.290 -19.154 -24.860 1.00 37.25 104 MET A CA 1
ATOM 844 C C . MET A 1 104 ? -3.606 -19.196 -24.072 1.00 37.25 104 MET A C 1
ATOM 846 O O . MET A 1 104 ? -4.672 -19.143 -24.684 1.00 37.25 104 MET A O 1
ATOM 850 N N . ASP A 1 105 ? -3.545 -19.242 -22.741 1.00 42.22 105 ASP A N 1
ATOM 851 C CA . ASP A 1 105 ? -4.733 -19.258 -21.874 1.00 42.22 105 ASP A CA 1
ATOM 852 C C . ASP A 1 105 ? -5.417 -17.876 -21.813 1.00 42.22 105 ASP A C 1
ATOM 854 O O . ASP A 1 105 ? -6.637 -17.760 -21.934 1.00 42.22 105 ASP A O 1
ATOM 858 N N . LEU A 1 106 ? -4.622 -16.798 -21.795 1.00 39.66 106 LEU A N 1
ATOM 859 C CA . LEU A 1 106 ? -5.123 -15.421 -21.903 1.00 39.66 106 LEU A CA 1
ATOM 860 C C . LEU A 1 106 ? -5.843 -15.150 -23.237 1.00 39.66 106 LEU A C 1
ATOM 862 O O . LEU A 1 106 ? -6.847 -14.444 -23.243 1.00 39.66 106 LEU A O 1
ATOM 866 N N . ARG A 1 107 ? -5.396 -15.751 -24.353 1.00 39.25 107 ARG A N 1
ATOM 867 C CA . ARG A 1 107 ? -6.084 -15.652 -25.660 1.00 39.25 107 ARG A CA 1
ATOM 868 C C . ARG A 1 107 ? -7.431 -16.379 -25.694 1.00 39.25 107 ARG A C 1
ATOM 870 O O . ARG A 1 107 ? -8.312 -15.968 -26.444 1.00 39.25 107 ARG A O 1
ATOM 877 N N . LYS A 1 108 ? -7.601 -17.448 -24.909 1.00 36.34 108 LYS A N 1
ATOM 878 C CA . LYS A 1 108 ? -8.889 -18.153 -24.782 1.00 36.34 108 LYS A CA 1
ATOM 879 C C . LYS A 1 108 ? -9.870 -17.390 -23.889 1.00 36.34 108 LYS A C 1
ATOM 881 O O . LYS A 1 108 ? -11.067 -17.422 -24.146 1.00 36.34 108 LYS A O 1
ATOM 886 N N . GLN A 1 109 ? -9.374 -16.670 -22.882 1.00 38.03 109 GLN A N 1
ATOM 887 C CA . GLN A 1 109 ? -10.212 -15.894 -21.960 1.00 38.03 109 GLN A CA 1
ATOM 888 C C . GLN A 1 109 ? -10.572 -14.493 -22.469 1.00 38.03 109 GLN A C 1
ATOM 890 O O . GLN A 1 109 ? -11.592 -13.966 -22.059 1.00 38.03 109 GLN A O 1
ATOM 895 N N . THR A 1 110 ? -9.845 -13.905 -23.426 1.00 37.03 110 THR A N 1
ATOM 896 C CA . THR A 1 110 ? -10.257 -12.640 -24.082 1.00 37.03 110 THR A CA 1
ATOM 897 C C . THR A 1 110 ? -11.593 -12.710 -24.842 1.00 37.03 110 THR A C 1
ATOM 899 O O . THR A 1 110 ? -12.050 -11.689 -25.340 1.00 37.03 110 THR A O 1
ATOM 902 N N . GLN A 1 111 ? -12.236 -13.881 -24.931 1.00 32.25 111 GLN A N 1
ATOM 903 C CA . GLN A 1 111 ? -13.597 -14.035 -25.463 1.00 32.25 111 GLN A CA 1
ATOM 904 C C . GLN A 1 111 ? -14.710 -13.943 -24.404 1.00 32.25 111 GLN A C 1
ATOM 906 O O . GLN A 1 111 ? -15.874 -13.852 -24.782 1.00 32.25 111 GLN A O 1
ATOM 911 N N . TYR A 1 112 ? -14.392 -13.935 -23.106 1.00 34.69 112 TYR A N 1
ATOM 912 C CA . TYR A 1 112 ? -15.386 -13.879 -22.032 1.00 34.69 112 TYR A CA 1
ATOM 913 C C . TYR A 1 112 ? -14.924 -12.909 -20.934 1.00 34.69 112 TYR A C 1
ATOM 915 O O . TYR A 1 112 ? -13.780 -12.977 -20.514 1.00 34.69 112 TYR A O 1
ATOM 923 N N . THR A 1 113 ? -15.837 -12.056 -20.457 1.00 34.16 113 THR A N 1
ATOM 924 C CA . THR A 1 113 ? -15.720 -11.044 -19.376 1.00 34.16 113 THR A CA 1
ATOM 925 C C . THR A 1 113 ? -15.266 -9.631 -19.784 1.00 34.16 113 THR A C 1
ATOM 927 O O . THR A 1 113 ? -14.086 -9.281 -19.718 1.00 34.16 113 THR A O 1
ATOM 930 N N . VAL A 1 114 ? -16.268 -8.828 -20.154 1.00 36.59 114 VAL A N 1
ATOM 931 C CA . VAL A 1 114 ? -16.428 -7.399 -19.816 1.00 36.59 114 VAL A CA 1
ATOM 932 C C . VAL A 1 114 ? -17.139 -7.365 -18.441 1.00 36.59 114 VAL A C 1
ATOM 934 O O . VAL A 1 114 ? -17.819 -8.343 -18.143 1.00 36.59 114 VAL A O 1
ATOM 937 N N . ASP A 1 115 ? -16.965 -6.317 -17.627 1.00 35.44 115 ASP A N 1
ATOM 938 C CA . ASP A 1 115 ? -17.718 -5.999 -16.379 1.00 35.44 115 ASP A CA 1
ATOM 939 C C . ASP A 1 115 ? -16.956 -6.061 -15.032 1.00 35.44 115 ASP A C 1
ATOM 941 O O . ASP A 1 115 ? -17.467 -6.614 -14.063 1.00 35.44 115 ASP A O 1
ATOM 945 N N . ASP A 1 116 ? -15.777 -5.432 -14.907 1.00 39.34 116 ASP A N 1
ATOM 946 C CA . ASP A 1 116 ? -15.430 -4.767 -13.629 1.00 39.34 116 ASP A CA 1
ATOM 947 C C . ASP A 1 116 ? -14.326 -3.695 -13.802 1.00 39.34 116 ASP A C 1
ATOM 949 O O . ASP A 1 116 ? -13.159 -3.999 -14.041 1.00 39.34 116 ASP A O 1
ATOM 953 N N . GLU A 1 117 ? -14.698 -2.414 -13.693 1.00 39.41 117 GLU A N 1
ATOM 954 C CA . GLU A 1 117 ? -13.866 -1.229 -14.012 1.00 39.41 117 GLU A CA 1
ATOM 955 C C . GLU A 1 117 ? -12.997 -0.714 -12.836 1.00 39.41 117 GLU A C 1
ATOM 957 O O . GLU A 1 117 ? -12.610 0.456 -12.801 1.00 39.41 117 GLU A O 1
ATOM 962 N N . ARG A 1 118 ? -12.718 -1.523 -11.802 1.00 42.03 118 ARG A N 1
ATOM 963 C CA . ARG A 1 118 ? -12.140 -1.002 -10.538 1.00 42.03 118 ARG A CA 1
ATOM 964 C C . ARG A 1 118 ? -10.647 -1.223 -10.295 1.00 42.03 118 ARG A C 1
ATOM 966 O O . ARG A 1 118 ? -10.125 -0.562 -9.398 1.00 42.03 118 ARG A O 1
ATOM 973 N N . ASP A 1 119 ? -9.948 -2.029 -11.090 1.00 43.78 119 ASP A N 1
ATOM 974 C CA . ASP A 1 119 ? -8.549 -2.404 -10.816 1.00 43.78 119 ASP A CA 1
ATOM 975 C C . ASP A 1 119 ? -7.591 -2.112 -11.995 1.00 43.78 119 ASP A C 1
ATOM 977 O O . ASP A 1 119 ? -6.953 -3.003 -12.548 1.00 43.78 119 ASP A O 1
ATOM 981 N N . GLU A 1 120 ? -7.430 -0.837 -12.360 1.00 46.50 120 GLU A N 1
ATOM 982 C CA . GLU A 1 120 ? -6.434 -0.369 -13.348 1.00 46.50 120 GLU A CA 1
ATOM 983 C C . GLU A 1 120 ? -5.052 -0.093 -12.717 1.00 46.50 120 GLU A C 1
ATOM 985 O O . GLU A 1 120 ? -4.462 0.966 -12.918 1.00 46.50 120 GLU A O 1
ATOM 990 N N . ILE A 1 121 ? -4.513 -1.006 -11.901 1.00 48.59 121 ILE A N 1
ATOM 991 C CA . ILE A 1 121 ? -3.108 -0.863 -11.451 1.00 48.59 121 ILE A CA 1
ATOM 992 C C . ILE A 1 121 ? -2.144 -1.477 -12.483 1.00 48.59 121 ILE A C 1
ATOM 994 O O . ILE A 1 121 ? -0.998 -1.046 -12.581 1.00 48.59 121 ILE A O 1
ATOM 998 N N . PHE A 1 122 ? -2.613 -2.441 -13.284 1.00 50.88 122 PHE A N 1
ATOM 999 C CA . PHE A 1 122 ? -1.893 -2.992 -14.434 1.00 50.88 122 PHE A CA 1
ATOM 1000 C C . PHE A 1 122 ? -2.869 -3.210 -15.580 1.00 50.88 122 PHE A C 1
ATOM 1002 O O . PHE A 1 122 ? -3.753 -4.064 -15.481 1.00 50.88 122 PHE A O 1
ATOM 1009 N N . ASP A 1 123 ? -2.687 -2.484 -16.678 1.00 55.28 123 ASP A N 1
ATOM 1010 C CA . ASP A 1 123 ? -3.384 -2.837 -17.904 1.00 55.28 123 ASP A CA 1
ATOM 1011 C C . ASP A 1 123 ? -2.790 -4.166 -18.413 1.00 55.28 123 ASP A C 1
ATOM 1013 O O . ASP A 1 123 ? -1.573 -4.380 -18.397 1.00 55.28 123 ASP A O 1
ATOM 1017 N N . LYS A 1 124 ? -3.635 -5.084 -18.900 1.00 55.75 124 LYS A N 1
ATOM 1018 C CA . LYS A 1 124 ? -3.185 -6.288 -19.627 1.00 55.75 124 LYS A CA 1
ATOM 1019 C C . LYS A 1 124 ? -2.222 -5.912 -20.765 1.00 55.75 124 LYS A C 1
ATOM 1021 O O . LYS A 1 124 ? -1.342 -6.706 -21.115 1.00 55.75 124 LYS A O 1
ATOM 1026 N N . ASN A 1 125 ? -2.350 -4.697 -21.295 1.00 60.84 125 ASN A N 1
ATOM 1027 C CA . ASN A 1 125 ? -1.454 -4.133 -22.294 1.00 60.84 125 ASN A CA 1
ATOM 1028 C C . ASN A 1 125 ? -0.010 -3.953 -21.787 1.00 60.84 125 ASN A C 1
ATOM 1030 O O . ASN A 1 125 ? 0.921 -4.184 -22.559 1.00 60.84 125 ASN A O 1
ATOM 1034 N N . ASP A 1 126 ? 0.228 -3.664 -20.503 1.00 60.16 126 ASP A N 1
ATOM 1035 C CA . ASP A 1 126 ? 1.575 -3.399 -19.967 1.00 60.16 126 ASP A CA 1
ATOM 1036 C C . ASP A 1 126 ? 2.485 -4.632 -20.018 1.00 60.16 126 ASP A C 1
ATOM 1038 O O . ASP A 1 126 ? 3.651 -4.553 -20.424 1.00 60.16 126 ASP A O 1
ATOM 1042 N N . ILE A 1 127 ? 1.941 -5.804 -19.675 1.00 62.72 127 ILE A N 1
ATOM 1043 C CA . ILE A 1 127 ? 2.659 -7.083 -19.786 1.00 62.72 127 ILE A CA 1
ATOM 1044 C C . ILE A 1 127 ? 2.919 -7.405 -21.262 1.00 62.72 127 ILE A C 1
ATOM 1046 O O . ILE A 1 127 ? 4.021 -7.830 -21.619 1.00 62.72 127 ILE A O 1
ATOM 1050 N N . GLY A 1 128 ? 1.936 -7.158 -22.134 1.00 70.06 128 GLY A N 1
ATOM 1051 C CA . GLY A 1 128 ? 2.090 -7.304 -23.582 1.00 70.06 128 GLY A CA 1
ATOM 1052 C C . GLY A 1 128 ? 3.228 -6.445 -24.139 1.00 70.06 128 GLY A C 1
ATOM 1053 O O . GLY A 1 128 ? 4.070 -6.947 -24.887 1.00 70.06 128 GLY A O 1
ATOM 1054 N N . HIS A 1 129 ? 3.317 -5.184 -23.715 1.00 69.44 129 HIS A N 1
ATOM 1055 C CA . HIS A 1 129 ? 4.379 -4.264 -24.116 1.00 69.44 129 HIS A CA 1
ATOM 1056 C C . HIS A 1 129 ? 5.758 -4.703 -23.615 1.00 69.44 129 HIS A C 1
ATOM 1058 O O . HIS A 1 129 ? 6.721 -4.639 -24.374 1.00 69.44 129 HIS A O 1
ATOM 1064 N N . ILE A 1 130 ? 5.872 -5.214 -22.385 1.00 66.12 130 ILE A N 1
ATOM 1065 C CA . ILE A 1 130 ? 7.141 -5.763 -21.870 1.00 66.12 130 ILE A CA 1
ATOM 1066 C C . ILE A 1 130 ? 7.610 -6.952 -22.705 1.00 66.12 130 ILE A C 1
ATOM 1068 O O . ILE A 1 130 ? 8.788 -7.051 -23.045 1.00 66.12 130 ILE A O 1
ATOM 1072 N N . LEU A 1 131 ? 6.691 -7.853 -23.048 1.00 70.12 131 LEU A N 1
ATOM 1073 C CA . LEU A 1 131 ? 7.009 -9.027 -23.855 1.00 70.12 131 LEU A CA 1
ATOM 1074 C C . LEU A 1 131 ? 7.456 -8.628 -25.266 1.00 70.12 131 LEU A C 1
ATOM 1076 O O . LEU A 1 131 ? 8.432 -9.181 -25.771 1.00 70.12 131 LEU A O 1
ATOM 1080 N N . LEU A 1 132 ? 6.793 -7.636 -25.864 1.00 73.44 132 LEU A N 1
ATOM 1081 C CA . LEU A 1 132 ? 7.181 -7.072 -27.155 1.00 73.44 132 LEU A CA 1
ATOM 1082 C C . LEU A 1 132 ? 8.571 -6.415 -27.094 1.00 73.44 132 LEU A C 1
ATOM 1084 O O . LEU A 1 132 ? 9.386 -6.621 -27.993 1.00 73.44 132 LEU A O 1
ATOM 1088 N N . ASP A 1 133 ? 8.860 -5.650 -26.038 1.00 71.69 133 ASP A N 1
ATOM 1089 C CA . ASP A 1 133 ? 10.160 -5.000 -25.836 1.00 71.69 133 ASP A CA 1
ATOM 1090 C C . ASP A 1 133 ? 11.289 -6.039 -25.715 1.00 71.69 133 ASP A C 1
ATOM 1092 O O . ASP A 1 133 ? 12.352 -5.878 -26.317 1.00 71.69 133 ASP A O 1
ATOM 1096 N N . LEU A 1 134 ? 11.047 -7.147 -25.002 1.00 71.56 134 LEU A N 1
ATOM 1097 C CA . LEU A 1 134 ? 12.000 -8.256 -24.870 1.00 71.56 134 LEU A CA 1
ATOM 1098 C C . LEU A 1 134 ? 12.232 -9.000 -26.193 1.00 71.56 134 LEU A C 1
ATOM 1100 O O . LEU A 1 134 ? 13.359 -9.401 -26.488 1.00 71.56 134 LEU A O 1
ATOM 1104 N N . GLU A 1 135 ? 11.191 -9.197 -27.002 1.00 77.06 135 GLU A N 1
ATOM 1105 C CA . GLU A 1 135 ? 11.320 -9.818 -28.326 1.00 77.06 135 GLU A CA 1
ATOM 1106 C C . GLU A 1 135 ? 12.129 -8.925 -29.280 1.00 77.06 135 GLU A C 1
ATOM 1108 O O . GLU A 1 135 ? 13.082 -9.400 -29.905 1.00 77.06 135 GLU A O 1
ATOM 1113 N N . LYS A 1 136 ? 11.829 -7.618 -29.319 1.00 75.62 136 LYS A N 1
ATOM 1114 C CA . LYS A 1 136 ? 12.596 -6.627 -30.097 1.00 75.62 136 LYS A CA 1
ATOM 1115 C C . LYS A 1 136 ? 14.063 -6.583 -29.680 1.00 75.62 136 LYS A C 1
ATOM 1117 O O . LYS A 1 136 ? 14.946 -6.478 -30.529 1.00 75.62 136 LYS A O 1
ATOM 1122 N N . TYR A 1 137 ? 14.331 -6.698 -28.386 1.00 70.44 137 TYR A N 1
ATOM 1123 C CA . TYR A 1 137 ? 15.687 -6.718 -27.863 1.00 70.44 137 TYR A CA 1
ATOM 1124 C C . TYR A 1 137 ? 16.498 -7.921 -28.321 1.00 70.44 137 TYR A C 1
ATOM 1126 O O . TYR A 1 137 ? 17.621 -7.756 -28.792 1.00 70.44 137 TYR A O 1
ATOM 1134 N N . ASN A 1 138 ? 15.928 -9.124 -28.224 1.00 74.50 138 ASN A N 1
ATOM 1135 C CA . ASN A 1 138 ? 16.610 -10.334 -28.677 1.00 74.50 138 ASN A CA 1
ATOM 1136 C C . ASN A 1 138 ? 16.945 -10.236 -30.173 1.00 74.50 138 ASN A C 1
ATOM 1138 O O . ASN A 1 138 ? 18.069 -10.534 -30.571 1.00 74.50 138 ASN A O 1
ATOM 1142 N N . ALA A 1 139 ? 16.016 -9.713 -30.981 1.00 78.25 139 ALA A N 1
ATOM 1143 C CA . ALA A 1 139 ? 16.257 -9.465 -32.401 1.00 78.25 139 ALA A CA 1
ATOM 1144 C C . ALA A 1 139 ? 17.388 -8.443 -32.644 1.00 78.25 139 ALA A C 1
ATOM 1146 O O . ALA A 1 139 ? 18.217 -8.641 -33.533 1.00 78.25 139 ALA A O 1
ATOM 1147 N N . ALA A 1 140 ? 17.465 -7.374 -31.842 1.00 71.31 140 ALA A N 1
ATOM 1148 C CA . ALA A 1 140 ? 18.530 -6.375 -31.934 1.00 71.31 140 ALA A CA 1
ATOM 1149 C C . ALA A 1 140 ? 19.908 -6.934 -31.533 1.00 71.31 140 ALA A C 1
ATOM 1151 O O . ALA A 1 140 ? 20.910 -6.607 -32.172 1.00 71.31 140 ALA A O 1
ATOM 1152 N N . ILE A 1 141 ? 19.976 -7.797 -30.512 1.00 71.88 141 ILE A N 1
ATOM 1153 C CA . ILE A 1 141 ? 21.207 -8.512 -30.136 1.00 71.88 141 ILE A CA 1
ATOM 1154 C C . ILE A 1 141 ? 21.679 -9.389 -31.298 1.00 71.88 141 ILE A C 1
ATOM 1156 O O . ILE A 1 141 ? 22.848 -9.327 -31.682 1.00 71.88 141 ILE A O 1
ATOM 1160 N N . ASP A 1 142 ? 20.771 -10.167 -31.888 1.00 77.31 142 ASP A N 1
ATOM 1161 C CA . ASP A 1 142 ? 21.099 -11.078 -32.984 1.00 77.31 142 ASP A CA 1
ATOM 1162 C C . ASP A 1 142 ? 21.563 -10.339 -34.245 1.00 77.31 142 ASP A C 1
ATOM 1164 O O . ASP A 1 142 ? 22.479 -10.805 -34.926 1.00 77.31 142 ASP A O 1
ATOM 1168 N N . HIS A 1 143 ? 20.970 -9.180 -34.548 1.00 76.19 143 HIS A N 1
ATOM 1169 C CA . HIS A 1 143 ? 21.388 -8.330 -35.662 1.00 76.19 143 HIS A CA 1
ATOM 1170 C C . HIS A 1 143 ? 22.787 -7.736 -35.437 1.00 76.19 143 HIS A C 1
ATOM 1172 O O . HIS A 1 143 ? 23.664 -7.869 -36.289 1.00 76.19 143 HIS A O 1
ATOM 1178 N N . ASN A 1 144 ? 23.035 -7.142 -34.266 1.00 68.00 144 ASN A N 1
ATOM 1179 C CA . ASN A 1 144 ? 24.317 -6.497 -33.964 1.00 68.00 144 ASN A CA 1
ATOM 1180 C C . ASN A 1 144 ? 25.470 -7.497 -33.820 1.00 68.00 144 ASN A C 1
ATOM 1182 O O . ASN A 1 144 ? 26.600 -7.200 -34.212 1.00 68.00 144 ASN A O 1
ATOM 1186 N N . ARG A 1 145 ? 25.187 -8.719 -33.348 1.00 72.06 145 ARG A N 1
ATOM 1187 C CA . ARG A 1 145 ? 26.167 -9.813 -33.318 1.00 72.06 145 ARG A CA 1
ATOM 1188 C C . ARG A 1 145 ? 26.709 -10.154 -34.709 1.00 72.06 145 ARG A C 1
ATOM 1190 O O . ARG A 1 145 ? 27.841 -10.615 -34.802 1.00 72.06 145 ARG A O 1
ATOM 1197 N N . ARG A 1 146 ? 25.920 -9.946 -35.769 1.00 77.62 146 ARG A N 1
ATOM 1198 C CA . ARG A 1 146 ? 26.310 -10.259 -37.154 1.00 77.62 146 ARG A CA 1
ATOM 1199 C C . ARG A 1 146 ? 27.108 -9.145 -37.826 1.00 77.62 146 ARG A C 1
ATOM 1201 O O . ARG A 1 146 ? 27.886 -9.453 -38.718 1.00 77.62 146 ARG A O 1
ATOM 1208 N N . ASN A 1 147 ? 26.928 -7.892 -37.403 1.00 74.94 147 ASN A N 1
ATOM 1209 C CA . ASN A 1 147 ? 27.382 -6.745 -38.191 1.00 74.94 147 ASN A CA 1
ATOM 1210 C C . ASN A 1 147 ? 28.629 -6.032 -37.653 1.00 74.94 147 ASN A C 1
ATOM 1212 O O . ASN A 1 147 ? 29.203 -5.278 -38.416 1.00 74.94 147 ASN A O 1
ATOM 1216 N N . HIS A 1 148 ? 29.072 -6.276 -36.408 1.00 63.38 148 HIS A N 1
ATOM 1217 C CA . HIS A 1 148 ? 30.332 -5.808 -35.770 1.00 63.38 148 HIS A CA 1
ATOM 1218 C C . HIS A 1 148 ? 30.738 -4.309 -35.871 1.00 63.38 148 HIS A C 1
ATOM 1220 O O . HIS A 1 148 ? 31.599 -3.888 -35.105 1.00 63.38 148 HIS A O 1
ATOM 1226 N N . GLU A 1 149 ? 30.115 -3.476 -36.705 1.00 63.44 149 GLU A N 1
ATOM 1227 C CA . GLU A 1 149 ? 30.548 -2.105 -37.023 1.00 63.44 149 GLU A CA 1
ATOM 1228 C C . GLU A 1 149 ? 29.983 -1.034 -36.072 1.00 63.44 149 GLU A C 1
ATOM 1230 O O . GLU A 1 149 ? 30.395 0.122 -36.116 1.00 63.44 149 GLU A O 1
ATOM 1235 N N . HIS A 1 150 ? 29.091 -1.401 -35.145 1.00 71.38 150 HIS A N 1
ATOM 1236 C CA . HIS A 1 150 ? 28.421 -0.447 -34.247 1.00 71.38 150 HIS A CA 1
ATOM 1237 C C . HIS A 1 150 ? 28.395 -0.895 -32.777 1.00 71.38 150 HIS A C 1
ATOM 1239 O O . HIS A 1 150 ? 27.372 -0.798 -32.098 1.00 71.38 150 HIS A O 1
ATOM 1245 N N . ILE A 1 151 ? 29.528 -1.387 -32.264 1.00 73.12 151 ILE A N 1
ATOM 1246 C CA . ILE A 1 151 ? 29.636 -1.903 -30.887 1.00 73.12 151 ILE A CA 1
ATOM 1247 C C . ILE A 1 151 ? 29.282 -0.832 -29.836 1.00 73.12 151 ILE A C 1
ATOM 1249 O O . ILE A 1 151 ? 28.553 -1.130 -28.893 1.00 73.12 151 ILE A O 1
ATOM 1253 N N . GLU A 1 152 ? 29.718 0.420 -29.999 1.00 74.69 152 GLU A N 1
ATOM 1254 C CA . GLU A 1 152 ? 29.449 1.486 -29.015 1.00 74.69 152 GLU A CA 1
ATOM 1255 C C . GLU A 1 152 ? 27.972 1.916 -28.968 1.00 74.69 152 GLU A C 1
ATOM 1257 O O . GLU A 1 152 ? 27.395 2.084 -27.886 1.00 74.69 152 GLU A O 1
ATOM 1262 N N . LEU A 1 153 ? 27.327 2.037 -30.135 1.00 77.75 153 LEU A N 1
ATOM 1263 C CA . LEU A 1 153 ? 25.892 2.320 -30.222 1.00 77.75 153 LEU A CA 1
ATOM 1264 C C . LEU A 1 153 ? 25.082 1.173 -29.604 1.00 77.75 153 LEU A C 1
ATOM 1266 O O . LEU A 1 153 ? 24.131 1.420 -28.862 1.00 77.75 153 LEU A O 1
ATOM 1270 N N . PHE A 1 154 ? 25.498 -0.073 -29.850 1.00 74.50 154 PHE A N 1
ATOM 1271 C CA . PHE A 1 154 ? 24.883 -1.253 -29.256 1.00 74.50 154 PHE A CA 1
ATOM 1272 C C . PHE A 1 154 ? 25.007 -1.269 -27.727 1.00 74.50 154 PHE A C 1
ATOM 1274 O O . PHE A 1 154 ? 24.004 -1.486 -27.052 1.00 74.50 154 PHE A O 1
ATOM 1281 N N . ILE A 1 155 ? 26.189 -0.980 -27.167 1.00 75.75 155 ILE A N 1
ATOM 1282 C CA . ILE A 1 155 ? 26.394 -0.893 -25.709 1.00 75.75 155 ILE A CA 1
ATOM 1283 C C . ILE A 1 155 ? 25.467 0.166 -25.098 1.00 75.75 155 ILE A C 1
ATOM 1285 O O . ILE A 1 155 ? 24.801 -0.092 -24.096 1.00 75.75 155 ILE A O 1
ATOM 1289 N N . THR A 1 156 ? 25.363 1.335 -25.731 1.00 81.31 156 THR A N 1
ATOM 1290 C CA . THR A 1 156 ? 24.513 2.429 -25.238 1.00 81.31 156 THR A CA 1
ATOM 1291 C C . THR A 1 156 ? 23.026 2.055 -25.273 1.00 81.31 156 THR A C 1
ATOM 1293 O O . THR A 1 156 ? 22.308 2.248 -24.289 1.00 81.31 156 THR A O 1
ATOM 1296 N N . GLN A 1 157 ? 22.556 1.465 -26.378 1.00 78.00 157 GLN A N 1
ATOM 1297 C CA . GLN A 1 157 ? 21.174 0.988 -26.510 1.00 78.00 157 GLN A CA 1
ATOM 1298 C C . GLN A 1 157 ? 20.856 -0.137 -25.516 1.00 78.00 157 GLN A C 1
ATOM 1300 O O . GLN A 1 157 ? 19.777 -0.151 -24.922 1.00 78.00 157 GLN A O 1
ATOM 1305 N N . HIS A 1 158 ? 21.806 -1.047 -25.298 1.00 78.44 158 HIS A N 1
ATOM 1306 C CA . HIS A 1 158 ? 21.693 -2.129 -24.325 1.00 78.44 158 HIS A CA 1
ATOM 1307 C C . HIS A 1 158 ? 21.551 -1.580 -22.906 1.00 78.44 158 HIS A C 1
ATOM 1309 O O . HIS A 1 158 ? 20.631 -1.972 -22.193 1.00 78.44 158 HIS A O 1
ATOM 1315 N N . GLN A 1 159 ? 22.389 -0.614 -22.519 1.00 82.50 159 GLN A N 1
ATOM 1316 C CA . GLN A 1 159 ? 22.321 0.004 -21.196 1.00 82.50 159 GLN A CA 1
ATOM 1317 C C . GLN A 1 159 ? 20.996 0.741 -20.972 1.00 82.50 159 GLN A C 1
ATOM 1319 O O . GLN A 1 159 ? 20.401 0.643 -19.896 1.00 82.50 159 GLN A O 1
ATOM 1324 N N . HIS A 1 160 ? 20.506 1.460 -21.988 1.00 83.56 160 HIS A N 1
ATOM 1325 C CA . HIS A 1 160 ? 19.210 2.133 -21.919 1.00 83.56 160 HIS A CA 1
ATOM 1326 C C . HIS A 1 160 ? 18.071 1.127 -21.728 1.00 83.56 160 HIS A C 1
ATOM 1328 O O . HIS A 1 160 ? 17.209 1.320 -20.866 1.00 83.56 160 HIS A O 1
ATOM 1334 N N . LEU A 1 161 ? 18.068 0.035 -22.497 1.00 79.31 161 LEU A N 1
ATOM 1335 C CA . LEU A 1 161 ? 17.023 -0.970 -22.362 1.00 79.31 161 LEU A CA 1
ATOM 1336 C C . LEU A 1 161 ? 17.113 -1.726 -21.035 1.00 79.31 161 LEU A C 1
ATOM 1338 O O . LEU A 1 161 ? 16.085 -1.964 -20.409 1.00 79.31 161 LEU A O 1
ATOM 1342 N N . GLU A 1 162 ? 18.314 -2.072 -20.580 1.00 83.31 162 GLU A N 1
ATOM 1343 C CA . GLU A 1 162 ? 18.517 -2.708 -19.281 1.00 83.31 162 GLU A CA 1
ATOM 1344 C C . GLU A 1 162 ? 17.941 -1.835 -18.156 1.00 83.31 162 GLU A C 1
ATOM 1346 O O . GLU A 1 162 ? 17.195 -2.322 -17.306 1.00 83.31 162 GLU A O 1
ATOM 1351 N N . ASN A 1 163 ? 18.213 -0.527 -18.184 1.00 85.88 163 ASN A N 1
ATOM 1352 C CA . ASN A 1 163 ? 17.657 0.423 -17.221 1.00 85.88 163 ASN A CA 1
ATOM 1353 C C . ASN A 1 163 ? 16.126 0.491 -17.306 1.00 85.88 163 ASN A C 1
ATOM 1355 O O . ASN A 1 163 ? 15.447 0.471 -16.279 1.00 85.88 163 ASN A O 1
ATOM 1359 N N . HIS A 1 164 ? 15.574 0.513 -18.518 1.00 83.75 164 HIS A N 1
ATOM 1360 C CA . HIS A 1 164 ? 14.131 0.507 -18.741 1.00 83.75 164 HIS A CA 1
ATOM 1361 C C . HIS A 1 164 ? 13.462 -0.780 -18.223 1.00 83.75 164 HIS A C 1
ATOM 1363 O O . HIS A 1 164 ? 12.433 -0.719 -17.550 1.00 83.75 164 HIS A O 1
ATOM 1369 N N . LEU A 1 165 ? 14.067 -1.948 -18.457 1.00 80.81 165 LEU A N 1
ATOM 1370 C CA . LEU A 1 165 ? 13.578 -3.229 -17.942 1.00 80.81 165 LEU A CA 1
ATOM 1371 C C . LEU A 1 165 ? 13.669 -3.296 -16.416 1.00 80.81 165 LEU A C 1
ATOM 1373 O O . LEU A 1 165 ? 12.698 -3.698 -15.781 1.00 80.81 165 LEU A O 1
ATOM 1377 N N . LYS A 1 166 ? 14.777 -2.842 -15.813 1.00 85.19 166 LYS A N 1
ATOM 1378 C CA . LYS A 1 166 ? 14.922 -2.746 -14.347 1.00 85.19 166 LYS A CA 1
ATOM 1379 C C . LYS A 1 166 ? 13.805 -1.910 -13.730 1.00 85.19 166 LYS A C 1
ATOM 1381 O O . LYS A 1 166 ? 13.230 -2.290 -12.713 1.00 85.19 166 LYS A O 1
ATOM 1386 N N . VAL A 1 167 ? 13.471 -0.792 -14.367 1.00 86.62 167 VAL A N 1
ATOM 1387 C CA . VAL A 1 167 ? 12.369 0.076 -13.958 1.00 86.62 167 VAL A CA 1
ATOM 1388 C C . VAL A 1 167 ? 11.018 -0.642 -14.052 1.00 86.62 167 VAL A C 1
ATOM 1390 O O . VAL A 1 167 ? 10.272 -0.653 -13.072 1.00 86.62 167 VAL A O 1
ATOM 1393 N N . LYS A 1 168 ? 10.710 -1.289 -15.184 1.00 83.94 168 LYS A N 1
ATOM 1394 C CA . LYS A 1 168 ? 9.441 -2.017 -15.362 1.00 83.94 168 LYS A CA 1
ATOM 1395 C C . LYS A 1 168 ? 9.302 -3.200 -14.398 1.00 83.94 168 LYS A C 1
ATOM 1397 O O . LYS A 1 168 ? 8.244 -3.379 -13.799 1.00 83.94 168 LYS A O 1
ATOM 1402 N N . LEU A 1 169 ? 10.372 -3.965 -14.183 1.00 83.25 169 LEU A N 1
ATOM 1403 C CA . LEU A 1 169 ? 10.401 -5.059 -13.207 1.00 83.25 169 LEU A CA 1
ATOM 1404 C C . LEU A 1 169 ? 10.193 -4.548 -11.782 1.00 83.25 169 LEU A C 1
ATOM 1406 O O . LEU A 1 169 ? 9.455 -5.164 -11.014 1.00 83.25 169 LEU A O 1
ATOM 1410 N N . LYS A 1 170 ? 10.778 -3.392 -11.439 1.00 86.50 170 LYS A N 1
ATOM 1411 C CA . LYS A 1 170 ? 10.533 -2.739 -10.151 1.00 86.50 170 LYS A CA 1
ATOM 1412 C C . LYS A 1 170 ? 9.052 -2.392 -9.986 1.00 86.50 170 LYS A C 1
ATOM 1414 O O . LYS A 1 170 ? 8.489 -2.739 -8.958 1.00 86.50 170 LYS A O 1
ATOM 1419 N N . ILE A 1 171 ? 8.408 -1.799 -10.997 1.00 84.25 171 ILE A N 1
ATOM 1420 C CA . ILE A 1 171 ? 6.965 -1.485 -10.970 1.00 84.25 171 ILE A CA 1
ATOM 1421 C C . ILE A 1 171 ? 6.129 -2.752 -10.747 1.00 84.25 171 ILE A C 1
ATOM 1423 O O . ILE A 1 171 ? 5.294 -2.776 -9.844 1.00 84.25 171 ILE A O 1
ATOM 1427 N N . ILE A 1 172 ? 6.386 -3.819 -11.513 1.00 84.12 172 ILE A N 1
ATOM 1428 C CA . ILE A 1 172 ? 5.673 -5.102 -11.377 1.00 84.12 172 ILE A CA 1
ATOM 1429 C C . ILE A 1 172 ? 5.830 -5.668 -9.968 1.00 84.12 172 ILE A C 1
ATOM 1431 O O . ILE A 1 172 ? 4.840 -6.008 -9.318 1.00 84.12 172 ILE A O 1
ATOM 1435 N N . ARG A 1 173 ? 7.069 -5.734 -9.471 1.00 86.56 173 ARG A N 1
ATOM 1436 C CA . ARG A 1 173 ? 7.357 -6.209 -8.117 1.00 86.56 173 ARG A CA 1
ATOM 1437 C C . ARG A 1 173 ? 6.610 -5.376 -7.077 1.00 86.56 173 ARG A C 1
ATOM 1439 O O . ARG A 1 173 ? 6.044 -5.942 -6.144 1.00 86.56 173 ARG A O 1
ATOM 1446 N N . THR A 1 174 ? 6.577 -4.055 -7.243 1.00 88.06 174 THR A N 1
ATOM 1447 C CA . THR A 1 174 ? 5.853 -3.164 -6.337 1.00 88.06 174 THR A CA 1
ATOM 1448 C C . THR A 1 174 ? 4.356 -3.462 -6.326 1.00 88.06 174 THR A C 1
ATOM 1450 O O . THR A 1 174 ? 3.765 -3.575 -5.255 1.00 88.06 174 THR A O 1
ATOM 1453 N N . GLY A 1 175 ? 3.764 -3.649 -7.505 1.00 86.69 175 GLY A N 1
ATOM 1454 C CA . GLY A 1 175 ? 2.362 -4.020 -7.666 1.00 86.69 175 GLY A CA 1
ATOM 1455 C C . GLY A 1 175 ? 1.997 -5.344 -7.002 1.00 86.69 175 GLY A C 1
ATOM 1456 O O . GLY A 1 175 ? 1.001 -5.437 -6.288 1.00 86.69 175 GLY A O 1
ATOM 1457 N N . ILE A 1 176 ? 2.847 -6.355 -7.183 1.00 86.88 176 ILE A N 1
ATOM 1458 C CA . ILE A 1 176 ? 2.709 -7.667 -6.545 1.00 86.88 176 ILE A CA 1
ATOM 1459 C C . ILE A 1 176 ? 2.689 -7.534 -5.018 1.00 86.88 176 ILE A C 1
ATOM 1461 O O . ILE A 1 176 ? 1.773 -8.037 -4.365 1.00 86.88 176 ILE A O 1
ATOM 1465 N N . ILE A 1 177 ? 3.678 -6.841 -4.447 1.00 87.75 177 ILE A N 1
ATOM 1466 C CA . ILE A 1 177 ? 3.789 -6.675 -2.992 1.00 87.75 177 ILE A CA 1
ATOM 1467 C C . ILE A 1 177 ? 2.587 -5.894 -2.450 1.00 87.75 177 ILE A C 1
ATOM 1469 O O . ILE A 1 177 ? 2.016 -6.296 -1.437 1.00 87.75 177 ILE A O 1
ATOM 1473 N N . HIS A 1 178 ? 2.172 -4.826 -3.140 1.00 90.56 178 HIS A N 1
ATOM 1474 C CA . HIS A 1 178 ? 0.992 -4.043 -2.777 1.00 90.56 178 HIS A CA 1
ATOM 1475 C C . HIS A 1 178 ? -0.268 -4.916 -2.720 1.00 90.56 178 HIS A C 1
ATOM 1477 O O . HIS A 1 178 ? -0.962 -4.939 -1.705 1.00 90.56 178 HIS A O 1
ATOM 1483 N N . ASN A 1 179 ? -0.549 -5.675 -3.782 1.00 88.31 179 ASN A N 1
ATOM 1484 C CA . ASN A 1 179 ? -1.744 -6.516 -3.862 1.00 88.31 179 ASN A CA 1
ATOM 1485 C C . ASN A 1 179 ? -1.739 -7.635 -2.816 1.00 88.31 179 ASN A C 1
ATOM 1487 O O . ASN A 1 179 ? -2.784 -7.960 -2.246 1.00 88.31 179 ASN A O 1
ATOM 1491 N N . TYR A 1 180 ? -0.567 -8.200 -2.522 1.00 90.25 180 TYR A N 1
ATOM 1492 C CA . TYR A 1 180 ? -0.430 -9.193 -1.463 1.00 90.25 180 TYR A CA 1
ATOM 1493 C C . TYR A 1 180 ? -0.706 -8.588 -0.078 1.00 90.25 180 TYR A C 1
ATOM 1495 O O . TYR A 1 180 ? -1.532 -9.116 0.664 1.00 90.25 180 TYR A O 1
ATOM 1503 N N . ALA A 1 181 ? -0.107 -7.437 0.244 1.00 89.00 181 ALA A N 1
ATOM 1504 C CA . ALA A 1 181 ? -0.368 -6.730 1.499 1.00 89.00 181 ALA A CA 1
ATOM 1505 C C . ALA A 1 181 ? -1.843 -6.315 1.637 1.00 89.00 181 ALA A C 1
ATOM 1507 O O . ALA A 1 181 ? -2.429 -6.462 2.710 1.00 89.00 181 ALA A O 1
ATOM 1508 N N . ARG A 1 182 ? -2.472 -5.863 0.544 1.00 92.50 182 ARG A N 1
ATOM 1509 C CA . ARG A 1 182 ? -3.907 -5.550 0.500 1.00 92.50 182 ARG A CA 1
ATOM 1510 C C . ARG A 1 182 ? -4.755 -6.781 0.797 1.00 92.50 182 ARG A C 1
ATOM 1512 O O . ARG A 1 182 ? -5.678 -6.700 1.597 1.00 92.50 182 ARG A O 1
ATOM 1519 N N . SER A 1 183 ? -4.415 -7.924 0.208 1.00 91.00 183 SER A N 1
ATOM 1520 C CA . SER A 1 183 ? -5.130 -9.181 0.449 1.00 91.00 183 SER A CA 1
ATOM 1521 C C . SER A 1 183 ? -5.048 -9.602 1.918 1.00 91.00 183 SER A C 1
ATOM 1523 O O . SER A 1 183 ? -6.070 -9.919 2.518 1.00 91.00 183 SER A O 1
ATOM 1525 N N . LEU A 1 184 ? -3.859 -9.532 2.530 1.00 89.06 184 LEU A N 1
ATOM 1526 C CA . LEU A 1 184 ? -3.684 -9.796 3.965 1.00 89.06 184 LEU A CA 1
ATOM 1527 C C . LEU A 1 184 ? -4.540 -8.860 4.832 1.00 89.06 184 LEU A C 1
ATOM 1529 O O . LEU A 1 184 ? -5.148 -9.298 5.809 1.00 89.06 184 LEU A O 1
ATOM 1533 N N . PHE A 1 185 ? -4.610 -7.579 4.461 1.00 93.25 185 PHE A N 1
ATOM 1534 C CA . PHE A 1 185 ? -5.427 -6.592 5.159 1.00 93.25 185 PHE A CA 1
ATOM 1535 C C . PHE A 1 185 ? -6.932 -6.881 5.047 1.00 93.25 185 PHE A C 1
ATOM 1537 O O . PHE A 1 185 ? -7.634 -6.820 6.056 1.00 93.25 185 PHE A O 1
ATOM 1544 N N . GLU A 1 186 ? -7.433 -7.238 3.862 1.00 92.12 186 GLU A N 1
ATOM 1545 C CA . GLU A 1 186 ? -8.851 -7.573 3.677 1.00 92.12 186 GLU A CA 1
ATOM 1546 C C . GLU A 1 186 ? -9.241 -8.857 4.422 1.00 92.12 186 GLU A C 1
ATOM 1548 O O . GLU A 1 186 ? -10.300 -8.893 5.051 1.00 92.12 186 GLU A O 1
ATOM 1553 N N . VAL A 1 187 ? -8.371 -9.879 4.445 1.00 89.06 187 VAL A N 1
ATOM 1554 C CA . VAL A 1 187 ? -8.598 -11.080 5.270 1.00 89.06 187 VAL A CA 1
ATOM 1555 C C . VAL A 1 187 ? -8.689 -10.701 6.748 1.00 89.06 187 VAL A C 1
ATOM 1557 O O . VAL A 1 187 ? -9.644 -11.091 7.421 1.00 89.06 187 VAL A O 1
ATOM 1560 N N . TYR A 1 188 ? -7.753 -9.884 7.246 1.00 93.25 188 TYR A N 1
ATOM 1561 C CA . TYR A 1 188 ? -7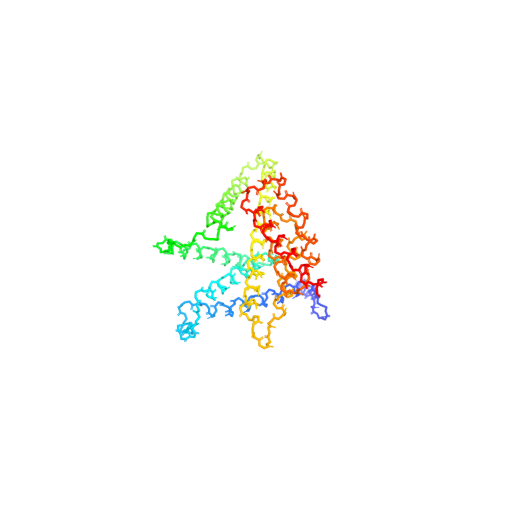.803 -9.396 8.624 1.00 93.25 188 TYR A CA 1
ATOM 1562 C C . TYR A 1 188 ? -9.119 -8.660 8.915 1.00 93.25 188 TYR A C 1
ATOM 1564 O O . TYR A 1 188 ? -9.801 -8.974 9.892 1.00 93.25 188 TYR A O 1
ATOM 1572 N N . LYS A 1 189 ? -9.517 -7.729 8.044 1.00 92.44 189 LYS A N 1
ATOM 1573 C CA . LYS A 1 189 ? -10.743 -6.937 8.190 1.00 92.44 189 LYS A CA 1
ATOM 1574 C C . LYS A 1 189 ? -11.998 -7.811 8.226 1.00 92.44 189 LYS A C 1
ATOM 1576 O O . LYS A 1 189 ? -12.862 -7.581 9.068 1.00 92.44 189 LYS A O 1
ATOM 1581 N N . ALA A 1 190 ? -12.084 -8.827 7.367 1.00 92.62 190 ALA A N 1
ATOM 1582 C CA . ALA A 1 190 ? -13.193 -9.782 7.369 1.00 92.62 190 ALA A CA 1
ATOM 1583 C C . ALA A 1 190 ? -13.272 -10.585 8.681 1.00 92.62 190 ALA A C 1
ATOM 1585 O O . ALA A 1 190 ? -14.355 -10.947 9.133 1.00 92.62 190 ALA A O 1
ATOM 1586 N N . SER A 1 191 ? -12.127 -10.816 9.321 1.00 92.06 191 SER A N 1
ATOM 1587 C CA . SER A 1 191 ? -12.009 -11.563 10.576 1.00 92.06 191 SER A CA 1
ATOM 1588 C C . SER A 1 191 ? -11.984 -10.702 11.845 1.00 92.06 191 SER A C 1
ATOM 1590 O O . SER A 1 191 ? -11.759 -11.240 12.924 1.00 92.06 191 SER A O 1
ATOM 1592 N N . ILE A 1 192 ? -12.216 -9.385 11.769 1.00 93.00 192 ILE A N 1
ATOM 1593 C CA . ILE A 1 192 ? -12.046 -8.486 12.929 1.00 93.00 192 ILE A CA 1
ATOM 1594 C C . ILE A 1 192 ? -13.000 -8.797 14.094 1.00 93.00 192 ILE A C 1
ATOM 1596 O O . ILE A 1 192 ? -12.672 -8.532 15.245 1.00 93.00 192 ILE A O 1
ATOM 1600 N N . ASN A 1 193 ? -14.158 -9.390 13.794 1.00 92.06 193 ASN A N 1
ATOM 1601 C CA . ASN A 1 193 ? -15.145 -9.827 14.786 1.00 92.06 193 ASN A CA 1
ATOM 1602 C C . ASN A 1 193 ? -14.933 -11.284 15.239 1.00 92.06 193 ASN A C 1
ATOM 1604 O O . ASN A 1 193 ? -15.724 -11.801 16.027 1.00 92.06 193 ASN A O 1
ATOM 1608 N N . SER A 1 194 ? -13.905 -11.966 14.720 1.00 91.94 194 SER A N 1
ATOM 1609 C CA . SER A 1 194 ? -13.504 -13.290 15.196 1.00 91.94 194 SER A CA 1
ATOM 1610 C C . SER A 1 194 ? -12.996 -13.186 16.640 1.00 91.94 194 SER A C 1
ATOM 1612 O O . SER A 1 194 ? -12.319 -12.208 16.961 1.00 91.94 194 SER A O 1
ATOM 1614 N N . PRO A 1 195 ? -13.241 -14.193 17.500 1.00 93.19 195 PRO A N 1
ATOM 1615 C CA . PRO A 1 195 ? -12.639 -14.259 18.834 1.00 93.19 195 PRO A CA 1
ATOM 1616 C C . PRO A 1 195 ? -11.105 -14.197 18.810 1.00 93.19 195 PRO A C 1
ATOM 1618 O O . PRO A 1 195 ? -10.500 -13.734 19.772 1.00 93.19 195 PRO A O 1
ATOM 1621 N N . ASP A 1 196 ? -10.496 -14.656 17.713 1.00 92.19 196 ASP A N 1
ATOM 1622 C CA . ASP A 1 196 ? -9.051 -14.639 17.487 1.00 92.19 196 ASP A CA 1
ATOM 1623 C C . ASP A 1 196 ? -8.751 -14.101 16.073 1.00 92.19 196 ASP A C 1
ATOM 1625 O O . ASP A 1 196 ? -8.716 -14.864 15.099 1.00 92.19 196 ASP A O 1
ATOM 1629 N N . PRO A 1 197 ? -8.638 -12.770 15.901 1.00 90.75 197 PRO A N 1
ATOM 1630 C CA . PRO A 1 197 ? -8.262 -12.172 14.628 1.00 90.75 197 PRO A CA 1
ATOM 1631 C C . PRO A 1 197 ? -6.800 -12.519 14.296 1.00 90.75 197 PRO A C 1
ATOM 1633 O O . PRO A 1 197 ? -5.935 -12.472 15.173 1.00 90.75 197 PRO A O 1
ATOM 1636 N N . PRO A 1 198 ? -6.450 -12.770 13.024 1.00 92.19 198 PRO A N 1
ATOM 1637 C CA . PRO A 1 198 ? -5.102 -13.126 12.603 1.00 92.19 198 PRO A CA 1
ATOM 1638 C C . PRO A 1 198 ? -4.184 -11.891 12.598 1.00 92.19 198 PRO A C 1
ATOM 1640 O O . PRO A 1 198 ? -3.753 -11.406 11.553 1.00 92.19 198 PRO A O 1
ATOM 1643 N N . HIS A 1 199 ? -3.845 -11.368 13.779 1.00 91.88 199 HIS A N 1
ATOM 1644 C CA . HIS A 1 199 ? -3.024 -10.163 13.947 1.00 91.88 199 HIS A CA 1
ATOM 1645 C C . HIS A 1 199 ? -1.653 -10.257 13.257 1.00 91.88 199 HIS A C 1
ATOM 1647 O O . HIS A 1 199 ? -1.116 -9.241 12.815 1.00 91.88 199 HIS A O 1
ATOM 1653 N N . HIS A 1 200 ? -1.110 -11.468 13.103 1.00 92.88 200 HIS A N 1
ATOM 1654 C CA . HIS A 1 200 ? 0.133 -11.707 12.368 1.00 92.88 200 HIS A CA 1
ATOM 1655 C C . HIS A 1 200 ? 0.031 -11.305 10.884 1.00 92.88 200 HIS A C 1
ATOM 1657 O O . HIS A 1 200 ? 1.008 -10.814 10.324 1.00 92.88 200 HIS A O 1
ATOM 1663 N N . MET A 1 201 ? -1.144 -11.437 10.250 1.00 91.12 201 MET A N 1
ATOM 1664 C CA . MET A 1 201 ? -1.359 -10.987 8.867 1.00 91.12 201 MET A CA 1
ATOM 1665 C C . MET A 1 201 ? -1.301 -9.465 8.766 1.00 91.12 201 MET A C 1
ATOM 1667 O O . MET A 1 201 ? -0.720 -8.927 7.826 1.00 91.12 201 MET A O 1
ATOM 1671 N N . LEU A 1 202 ? -1.851 -8.765 9.761 1.00 93.69 202 LEU A N 1
ATOM 1672 C CA . LEU A 1 202 ? -1.819 -7.306 9.814 1.00 93.69 202 LEU A CA 1
ATOM 1673 C C . LEU A 1 202 ? -0.391 -6.778 10.029 1.00 93.69 202 LEU A C 1
ATOM 1675 O O . LEU A 1 202 ? -0.004 -5.786 9.417 1.00 93.69 202 LEU A O 1
ATOM 1679 N N . GLN A 1 203 ? 0.400 -7.452 10.870 1.00 94.19 203 GLN A N 1
ATOM 1680 C CA . GLN A 1 203 ? 1.819 -7.136 11.077 1.00 94.19 203 GLN A CA 1
ATOM 1681 C C . GLN A 1 203 ? 2.653 -7.390 9.815 1.00 94.19 203 GLN A C 1
ATOM 1683 O O . GLN A 1 203 ? 3.509 -6.578 9.466 1.00 94.19 203 GLN A O 1
ATOM 1688 N N . GLU A 1 204 ? 2.391 -8.489 9.107 1.00 93.56 204 GLU A N 1
ATOM 1689 C CA . GLU A 1 204 ? 3.086 -8.799 7.858 1.00 93.56 204 GLU A CA 1
ATOM 1690 C C . GLU A 1 204 ? 2.722 -7.808 6.746 1.00 93.56 204 GLU A C 1
ATOM 1692 O O . GLU A 1 204 ? 3.610 -7.315 6.049 1.00 93.56 204 GLU A O 1
ATOM 1697 N N . ALA A 1 205 ? 1.444 -7.433 6.626 1.00 92.62 205 ALA A N 1
ATOM 1698 C CA . ALA A 1 205 ? 1.011 -6.382 5.710 1.00 92.62 205 ALA A CA 1
ATOM 1699 C C . ALA A 1 205 ? 1.717 -5.050 6.021 1.00 92.62 205 ALA A C 1
ATOM 1701 O O . ALA A 1 205 ? 2.264 -4.416 5.121 1.00 92.62 205 ALA A O 1
ATOM 1702 N N . GLU A 1 206 ? 1.788 -4.654 7.298 1.00 95.81 206 GLU A N 1
ATOM 1703 C CA . GLU A 1 206 ? 2.523 -3.460 7.733 1.00 95.81 206 GLU A CA 1
ATOM 1704 C C . GLU A 1 206 ? 4.001 -3.519 7.317 1.00 95.81 206 GLU A C 1
ATOM 1706 O O . GLU A 1 206 ? 4.521 -2.564 6.729 1.00 95.81 206 GLU A O 1
ATOM 1711 N N . ARG A 1 207 ? 4.678 -4.642 7.596 1.00 96.81 207 ARG A N 1
ATOM 1712 C CA . ARG A 1 207 ? 6.091 -4.850 7.258 1.00 96.81 207 ARG A CA 1
ATOM 1713 C C . ARG A 1 207 ? 6.327 -4.683 5.758 1.00 96.81 207 ARG A C 1
ATOM 1715 O O . ARG A 1 207 ? 7.193 -3.901 5.364 1.00 96.81 207 ARG A O 1
ATOM 1722 N N . LEU A 1 208 ? 5.530 -5.367 4.936 1.00 92.62 208 LEU A N 1
ATOM 1723 C CA . LEU A 1 208 ? 5.618 -5.306 3.477 1.00 92.62 208 LEU A CA 1
ATOM 1724 C C . LEU A 1 208 ? 5.432 -3.881 2.958 1.00 92.62 208 LEU A C 1
ATOM 1726 O O . LEU A 1 208 ? 6.222 -3.427 2.132 1.00 92.62 208 LEU A O 1
ATOM 1730 N N . MET A 1 209 ? 4.442 -3.149 3.474 1.00 94.31 209 MET A N 1
ATOM 1731 C CA . MET A 1 209 ? 4.189 -1.776 3.038 1.00 94.31 209 MET A CA 1
ATOM 1732 C C . MET A 1 209 ? 5.324 -0.825 3.413 1.00 94.31 209 MET A C 1
ATOM 1734 O O . MET A 1 209 ? 5.712 0.015 2.600 1.00 94.31 209 MET A O 1
ATOM 1738 N N . ARG A 1 210 ? 5.911 -0.968 4.607 1.00 93.81 210 ARG A N 1
ATOM 1739 C CA . ARG A 1 210 ? 7.076 -0.163 5.010 1.00 93.81 210 ARG A CA 1
ATOM 1740 C C . ARG A 1 210 ? 8.289 -0.436 4.134 1.00 93.81 210 ARG A C 1
ATOM 1742 O O . ARG A 1 210 ? 8.966 0.511 3.737 1.00 93.81 210 ARG A O 1
ATOM 1749 N N . ASP A 1 211 ? 8.554 -1.700 3.823 1.00 92.50 211 ASP A N 1
ATOM 1750 C CA . ASP A 1 211 ? 9.653 -2.072 2.932 1.00 92.50 211 ASP A CA 1
ATOM 1751 C C . ASP A 1 211 ? 9.429 -1.490 1.527 1.00 92.50 211 ASP A C 1
ATOM 1753 O O . ASP A 1 211 ? 10.323 -0.857 0.964 1.00 92.50 211 ASP A O 1
ATOM 1757 N N . LEU A 1 212 ? 8.199 -1.568 1.015 1.00 91.38 212 LEU A N 1
ATOM 1758 C CA . LEU A 1 212 ? 7.811 -1.015 -0.283 1.00 91.38 212 LEU A CA 1
ATOM 1759 C C . LEU A 1 212 ? 7.968 0.512 -0.371 1.00 91.38 212 LEU A C 1
ATOM 1761 O O . LEU A 1 212 ? 8.403 1.053 -1.390 1.00 91.38 212 LEU A O 1
ATOM 1765 N N . ILE A 1 213 ? 7.615 1.213 0.708 1.00 91.75 213 ILE A N 1
ATOM 1766 C CA . ILE A 1 213 ? 7.755 2.667 0.836 1.00 91.75 213 ILE A CA 1
ATOM 1767 C C . ILE A 1 213 ? 9.237 3.066 0.860 1.00 91.75 213 ILE A C 1
ATOM 1769 O O . ILE A 1 213 ? 9.618 4.019 0.179 1.00 91.75 213 ILE A O 1
ATOM 1773 N N . ARG A 1 214 ? 10.092 2.319 1.576 1.00 92.12 214 ARG A N 1
ATOM 1774 C CA . ARG A 1 214 ? 11.550 2.556 1.617 1.00 92.12 214 ARG A CA 1
ATOM 1775 C C . ARG A 1 214 ? 12.217 2.361 0.263 1.00 92.12 214 ARG A C 1
ATOM 1777 O O . ARG A 1 214 ? 13.154 3.086 -0.060 1.00 92.12 214 ARG A O 1
ATOM 1784 N N . GLU A 1 215 ? 11.728 1.418 -0.540 1.00 89.44 215 GLU A N 1
ATOM 1785 C CA . GLU A 1 215 ? 12.241 1.181 -1.892 1.00 89.44 215 GLU A CA 1
ATOM 1786 C C . GLU A 1 215 ? 11.969 2.357 -2.859 1.00 89.44 215 GLU A C 1
ATOM 1788 O O . GLU A 1 215 ? 12.479 2.339 -3.982 1.00 89.44 215 GLU A O 1
ATOM 1793 N N . ASN A 1 216 ? 11.256 3.412 -2.424 1.00 68.50 216 ASN A N 1
ATOM 1794 C CA . ASN A 1 216 ? 11.051 4.674 -3.147 1.00 68.50 216 ASN A CA 1
ATOM 1795 C C . ASN A 1 216 ? 10.536 4.435 -4.574 1.00 68.50 216 ASN A C 1
ATOM 1797 O O . ASN A 1 216 ? 11.229 4.619 -5.581 1.00 68.50 216 ASN A O 1
ATOM 1801 N N . CYS A 1 217 ? 9.304 3.945 -4.643 1.00 68.62 217 CYS A N 1
ATOM 1802 C CA . CYS A 1 217 ? 8.617 3.688 -5.899 1.00 68.62 217 CYS A CA 1
ATOM 1803 C C . CYS A 1 217 ? 8.013 4.980 -6.474 1.00 68.62 217 CYS A C 1
ATOM 1805 O O . CYS A 1 217 ? 7.974 6.021 -5.816 1.00 68.62 217 CYS A O 1
ATOM 1807 N N . TYR A 1 218 ? 7.552 4.897 -7.721 1.00 82.06 218 TYR A N 1
ATOM 1808 C CA . TYR A 1 218 ? 6.834 5.951 -8.437 1.00 82.06 218 TYR A CA 1
ATOM 1809 C C . TYR A 1 218 ? 5.824 6.697 -7.566 1.00 82.06 218 TYR A C 1
ATOM 1811 O O . TYR A 1 218 ? 5.161 6.099 -6.723 1.00 82.06 218 TYR A O 1
ATOM 1819 N N . PHE A 1 219 ? 5.695 8.004 -7.792 1.00 85.44 219 PHE A N 1
ATOM 1820 C CA . PHE A 1 219 ? 4.941 8.896 -6.915 1.00 85.44 219 PHE A CA 1
ATOM 1821 C C . PHE A 1 219 ? 3.481 8.467 -6.682 1.00 85.44 219 PHE A C 1
ATOM 1823 O O . PHE A 1 219 ? 3.009 8.488 -5.548 1.00 85.44 219 PHE A O 1
ATOM 1830 N N . GLU A 1 220 ? 2.778 8.043 -7.730 1.00 81.31 220 GLU A N 1
ATOM 1831 C CA . GLU A 1 220 ? 1.390 7.586 -7.606 1.00 81.31 220 GLU A CA 1
ATOM 1832 C C . GLU A 1 220 ? 1.301 6.284 -6.810 1.00 81.31 220 GLU A C 1
ATOM 1834 O O . GLU A 1 220 ? 0.528 6.190 -5.858 1.00 81.31 220 GLU A O 1
ATOM 1839 N N . VAL A 1 221 ? 2.169 5.318 -7.121 1.00 86.56 221 VAL A N 1
ATOM 1840 C CA . VAL A 1 221 ? 2.255 4.042 -6.400 1.00 86.56 221 VAL A CA 1
ATOM 1841 C C . VAL A 1 221 ? 2.606 4.270 -4.927 1.00 86.56 221 VAL A C 1
ATOM 1843 O O . VAL A 1 221 ? 2.048 3.631 -4.041 1.00 86.56 221 VAL A O 1
ATOM 1846 N N . TYR A 1 222 ? 3.474 5.241 -4.643 1.00 90.50 222 TYR A N 1
ATOM 1847 C CA . TYR A 1 222 ? 3.793 5.673 -3.287 1.00 90.50 222 TYR A CA 1
ATOM 1848 C C . TYR A 1 222 ? 2.551 6.178 -2.537 1.00 90.50 222 TYR A C 1
ATOM 1850 O O . TYR A 1 222 ? 2.349 5.794 -1.389 1.00 90.50 222 TYR A O 1
ATOM 1858 N N . ALA A 1 223 ? 1.694 6.986 -3.168 1.00 93.38 223 ALA A N 1
ATOM 1859 C CA . ALA A 1 223 ? 0.466 7.475 -2.541 1.00 93.38 223 ALA A CA 1
ATOM 1860 C C . ALA A 1 223 ? -0.523 6.345 -2.213 1.00 93.38 223 ALA A C 1
ATOM 1862 O O . ALA A 1 223 ? -1.050 6.302 -1.102 1.00 93.38 223 ALA A O 1
ATOM 1863 N N . PHE A 1 224 ? -0.710 5.389 -3.129 1.00 92.19 224 PHE A N 1
ATOM 1864 C CA . PHE A 1 224 ? -1.522 4.193 -2.868 1.00 92.19 224 PHE A CA 1
ATOM 1865 C C . PHE A 1 224 ? -0.947 3.334 -1.737 1.00 92.19 224 PHE A C 1
ATOM 1867 O O . PHE A 1 224 ? -1.686 2.832 -0.890 1.00 92.19 224 PHE A O 1
ATOM 1874 N N . ASN A 1 225 ? 0.378 3.198 -1.682 1.00 92.44 225 ASN A N 1
ATOM 1875 C CA . ASN A 1 225 ? 1.045 2.455 -0.621 1.00 92.44 225 ASN A CA 1
ATOM 1876 C C . ASN A 1 225 ? 0.876 3.118 0.753 1.00 92.44 225 ASN A C 1
ATOM 1878 O O . ASN A 1 225 ? 0.705 2.425 1.756 1.00 92.44 225 ASN A O 1
ATOM 1882 N N . ILE A 1 226 ? 0.911 4.451 0.800 1.00 95.81 226 ILE A N 1
ATOM 1883 C CA . ILE A 1 226 ? 0.683 5.212 2.030 1.00 95.81 226 ILE A CA 1
ATOM 1884 C C . ILE A 1 226 ? -0.769 5.084 2.496 1.0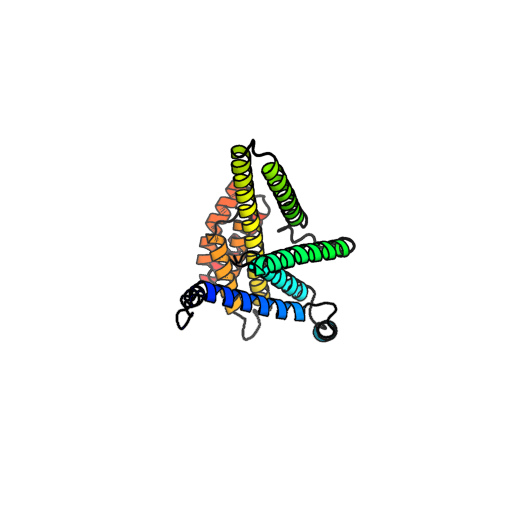0 95.81 226 ILE A C 1
ATOM 1886 O O . ILE A 1 226 ? -0.968 4.861 3.686 1.00 95.81 226 ILE A O 1
ATOM 1890 N N . ASP A 1 227 ? -1.764 5.154 1.601 1.00 95.62 227 ASP A N 1
ATOM 1891 C CA . ASP A 1 227 ? -3.175 4.935 1.974 1.00 95.62 227 ASP A CA 1
ATOM 1892 C C . ASP A 1 227 ? -3.358 3.575 2.665 1.00 95.62 227 ASP A C 1
ATOM 1894 O O . ASP A 1 227 ? -3.858 3.516 3.791 1.00 95.62 227 ASP A O 1
ATOM 1898 N N . LEU A 1 228 ? -2.858 2.496 2.051 1.00 95.06 228 LEU A N 1
ATOM 1899 C CA . LEU A 1 228 ? -2.961 1.154 2.623 1.00 95.06 228 LEU A CA 1
ATOM 1900 C C . LEU A 1 228 ? -2.211 1.030 3.960 1.00 95.06 228 LEU A C 1
ATOM 1902 O O . LEU A 1 228 ? -2.764 0.490 4.918 1.00 95.06 228 LEU A O 1
ATOM 1906 N N . LEU A 1 229 ? -0.986 1.562 4.067 1.00 96.50 229 LEU A N 1
ATOM 1907 C CA . LEU A 1 229 ? -0.246 1.560 5.335 1.00 96.50 229 LEU A CA 1
ATOM 1908 C C . LEU A 1 229 ? -1.011 2.313 6.431 1.00 96.50 229 LEU A C 1
ATOM 1910 O O . LEU A 1 229 ? -1.107 1.830 7.555 1.00 96.50 229 LEU A O 1
ATOM 1914 N N . CYS A 1 230 ? -1.572 3.482 6.127 1.00 97.44 230 CYS A N 1
ATOM 1915 C CA . CYS A 1 230 ? -2.347 4.257 7.090 1.00 97.44 230 CYS A CA 1
ATOM 1916 C C . CYS A 1 230 ? -3.584 3.490 7.568 1.00 97.44 230 CYS A C 1
ATOM 1918 O O . CYS A 1 230 ? -3.827 3.463 8.771 1.00 97.44 230 CYS A O 1
ATOM 1920 N N . ARG A 1 231 ? -4.308 2.801 6.676 1.00 96.81 231 ARG A N 1
ATOM 1921 C CA . ARG A 1 231 ? -5.441 1.936 7.056 1.00 96.81 231 ARG A CA 1
ATOM 1922 C C . ARG A 1 231 ? -5.011 0.796 7.975 1.00 96.81 231 ARG A C 1
ATOM 1924 O O . ARG A 1 231 ? -5.649 0.565 8.999 1.00 96.81 231 ARG A O 1
ATOM 1931 N N . ILE A 1 232 ? -3.896 0.137 7.654 1.00 95.44 232 ILE A N 1
ATOM 1932 C CA . ILE A 1 232 ? -3.297 -0.904 8.500 1.00 95.44 232 ILE A CA 1
ATOM 1933 C C . ILE A 1 232 ? -2.975 -0.343 9.894 1.00 95.44 232 ILE A C 1
ATOM 1935 O O . ILE A 1 232 ? -3.365 -0.930 10.902 1.00 95.44 232 ILE A O 1
ATOM 1939 N N . LEU A 1 233 ? -2.321 0.820 9.966 1.00 96.19 233 LEU A N 1
ATOM 1940 C CA . LEU A 1 233 ? -1.960 1.473 11.228 1.00 96.19 233 LEU A CA 1
ATOM 1941 C C . LEU A 1 233 ? -3.189 1.918 12.032 1.00 96.19 233 LEU A C 1
ATOM 1943 O O . LEU A 1 233 ? -3.191 1.795 13.255 1.00 96.19 233 LEU A O 1
ATOM 1947 N N . MET A 1 234 ? -4.244 2.392 11.369 1.00 96.19 234 MET A N 1
ATOM 1948 C CA . MET A 1 234 ? -5.513 2.748 12.011 1.00 96.19 234 MET A CA 1
ATOM 1949 C C . MET A 1 234 ? -6.192 1.528 12.631 1.00 96.19 234 MET A C 1
ATOM 1951 O O . MET A 1 234 ? -6.620 1.598 13.781 1.00 96.19 234 MET A O 1
ATOM 1955 N N . CYS A 1 235 ? -6.214 0.385 11.938 1.00 94.25 235 CYS A N 1
ATOM 1956 C CA . CYS A 1 235 ? -6.714 -0.871 12.507 1.00 94.25 235 CYS A CA 1
ATOM 1957 C C .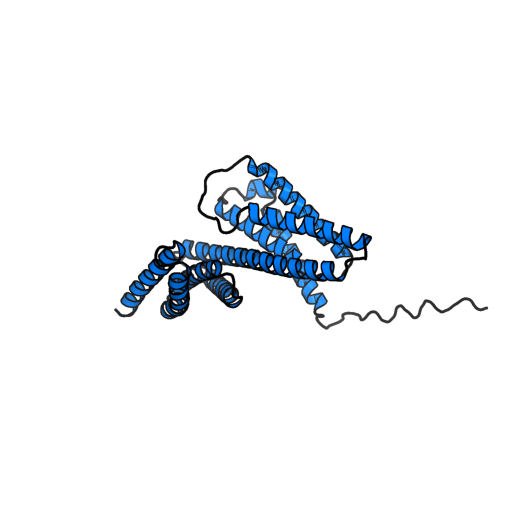 CYS A 1 235 ? -5.919 -1.318 13.743 1.00 94.25 235 CYS A C 1
ATOM 1959 O O . CYS A 1 235 ? -6.483 -1.907 14.660 1.00 94.25 235 CYS A O 1
ATOM 1961 N N . GLN A 1 236 ? -4.628 -0.992 13.807 1.00 94.69 236 GLN A N 1
ATOM 1962 C CA . GLN A 1 236 ? -3.777 -1.235 14.976 1.00 94.69 236 GLN A CA 1
ATOM 1963 C C . GLN A 1 236 ? -3.859 -0.133 16.049 1.00 94.69 236 GLN A C 1
ATOM 1965 O O . GLN A 1 236 ? -3.089 -0.173 17.008 1.00 94.69 236 GLN A O 1
ATOM 1970 N N . ARG A 1 237 ? -4.738 0.868 15.892 1.00 95.56 237 ARG A N 1
ATOM 1971 C CA . ARG A 1 237 ? -4.846 2.059 16.760 1.00 95.56 237 ARG A CA 1
ATOM 1972 C C . ARG A 1 237 ? -3.554 2.887 16.869 1.00 95.56 237 ARG A C 1
ATOM 1974 O O . ARG A 1 237 ? -3.329 3.594 17.841 1.00 95.56 237 ARG A O 1
ATOM 1981 N N . LYS A 1 238 ? -2.686 2.845 15.854 1.00 95.94 238 LYS A N 1
ATOM 1982 C CA . LYS A 1 238 ? -1.449 3.645 15.771 1.00 95.94 238 LYS A CA 1
ATOM 1983 C C . LYS A 1 238 ? -1.690 4.974 15.030 1.00 95.94 238 LYS A C 1
ATOM 1985 O O . LYS A 1 238 ? -1.005 5.283 14.050 1.00 95.94 238 LYS A O 1
ATOM 1990 N N . PHE A 1 239 ? -2.664 5.782 15.460 1.00 96.62 239 PHE A N 1
ATOM 1991 C CA . PHE A 1 239 ? -3.126 6.959 14.696 1.00 96.62 239 PHE A CA 1
ATOM 1992 C C . PHE A 1 239 ? -2.066 8.053 14.528 1.00 96.62 239 PHE A C 1
ATOM 1994 O O . PHE A 1 239 ? -1.932 8.634 13.448 1.00 96.62 239 PHE A O 1
ATOM 2001 N N . ALA A 1 240 ? -1.264 8.308 15.566 1.00 96.25 240 ALA A N 1
ATOM 2002 C CA . ALA A 1 240 ? -0.174 9.281 15.497 1.00 96.25 240 ALA A CA 1
ATOM 2003 C C . ALA A 1 240 ? 0.856 8.909 14.418 1.00 96.25 240 ALA A C 1
ATOM 2005 O O . ALA A 1 240 ? 1.352 9.771 13.686 1.00 96.25 240 ALA A O 1
ATOM 2006 N N . GLU A 1 241 ? 1.151 7.615 14.282 1.00 96.88 241 GLU A N 1
ATOM 2007 C CA . GLU A 1 241 ? 2.059 7.121 13.255 1.00 96.88 241 GLU A CA 1
ATOM 2008 C C . GLU A 1 241 ? 1.422 7.163 11.861 1.00 96.88 241 GLU A C 1
ATOM 2010 O O . GLU A 1 241 ? 2.072 7.600 10.908 1.00 96.88 241 GLU A O 1
ATOM 2015 N N . ALA A 1 242 ? 0.145 6.790 11.735 1.00 97.62 242 ALA A N 1
ATOM 2016 C CA . ALA A 1 242 ? -0.593 6.908 10.478 1.00 97.62 242 ALA A CA 1
ATOM 2017 C C . ALA A 1 242 ? -0.578 8.356 9.958 1.00 97.62 242 ALA A C 1
ATOM 2019 O O . ALA A 1 242 ? -0.226 8.601 8.804 1.00 97.62 242 ALA A O 1
ATOM 2020 N N . LYS A 1 243 ? -0.849 9.333 10.832 1.00 97.56 243 LYS A N 1
ATOM 2021 C CA . LYS A 1 243 ? -0.823 10.764 10.496 1.00 97.56 243 LYS A CA 1
ATOM 2022 C C . LYS A 1 243 ? 0.571 11.252 10.097 1.00 97.56 243 LYS A C 1
ATOM 2024 O O . LYS A 1 243 ? 0.706 12.033 9.152 1.00 97.56 243 LYS A O 1
ATOM 2029 N N . ARG A 1 244 ? 1.617 10.773 10.783 1.00 97.44 244 ARG A N 1
ATOM 2030 C CA . ARG A 1 244 ? 3.017 11.094 10.458 1.00 97.44 244 ARG A CA 1
ATOM 2031 C C . ARG A 1 244 ? 3.396 10.634 9.048 1.00 97.44 244 ARG A C 1
ATOM 2033 O O . ARG A 1 244 ? 4.098 11.365 8.358 1.00 97.44 244 ARG A O 1
ATOM 2040 N N . ASN A 1 245 ? 2.924 9.462 8.620 1.00 96.25 245 ASN A N 1
ATOM 2041 C CA . ASN A 1 245 ? 3.178 8.942 7.272 1.00 96.25 245 ASN A CA 1
ATOM 2042 C C . ASN A 1 245 ? 2.311 9.632 6.203 1.00 96.25 245 ASN A C 1
ATOM 2044 O O . ASN A 1 245 ? 2.802 9.930 5.113 1.00 96.25 245 ASN A O 1
ATOM 2048 N N . LEU A 1 246 ? 1.046 9.937 6.518 1.00 97.62 246 LEU A N 1
ATOM 2049 C CA . LEU A 1 246 ? 0.107 10.547 5.573 1.00 97.62 246 LEU A CA 1
ATOM 2050 C C . LEU A 1 246 ? 0.469 11.992 5.217 1.00 97.62 246 LEU A C 1
ATOM 2052 O O . LEU A 1 246 ? 0.421 12.363 4.047 1.00 97.62 246 LEU A O 1
ATOM 2056 N N . SER A 1 247 ? 0.837 12.812 6.205 1.00 97.75 247 SER A N 1
ATOM 2057 C CA . SER A 1 247 ? 0.980 14.264 6.022 1.00 97.75 247 SER A CA 1
ATOM 2058 C C . SER A 1 247 ? 1.980 14.661 4.916 1.00 97.75 247 SER A C 1
ATOM 2060 O O . SER A 1 247 ? 1.591 15.415 4.017 1.00 97.75 247 SER A O 1
ATOM 2062 N N . PRO A 1 248 ? 3.217 14.117 4.863 1.00 96.44 248 PRO A N 1
ATOM 2063 C CA . PRO A 1 248 ? 4.144 14.414 3.768 1.00 96.44 248 PRO A CA 1
ATOM 2064 C C . PRO A 1 248 ? 3.626 13.949 2.401 1.00 96.44 248 PRO A C 1
ATOM 2066 O O . PRO A 1 248 ? 3.815 14.636 1.395 1.00 96.44 248 PRO A O 1
ATOM 2069 N N . CYS A 1 249 ? 2.957 12.790 2.358 1.00 96.12 249 CYS A N 1
ATOM 2070 C CA . CYS A 1 249 ? 2.380 12.246 1.133 1.00 96.12 249 CYS A CA 1
ATOM 2071 C C . CYS A 1 249 ? 1.253 13.142 0.608 1.00 96.12 249 CYS A C 1
ATOM 2073 O O . CYS A 1 249 ? 1.271 13.529 -0.560 1.00 96.12 249 CYS A O 1
ATOM 2075 N N . LEU A 1 250 ? 0.322 13.542 1.476 1.00 97.62 250 LEU A N 1
ATOM 2076 C CA . LEU A 1 250 ? -0.791 14.420 1.134 1.00 97.62 250 LEU A CA 1
ATOM 2077 C C . LEU A 1 250 ? -0.295 15.778 0.629 1.00 97.62 250 LEU A C 1
ATOM 2079 O O . LEU A 1 250 ? -0.711 16.207 -0.445 1.00 97.62 250 LEU A O 1
ATOM 2083 N N . GLN A 1 251 ? 0.646 16.415 1.335 1.00 97.44 251 GLN A N 1
ATOM 2084 C CA . GLN A 1 251 ? 1.223 17.693 0.901 1.00 97.44 251 GLN A CA 1
ATOM 2085 C C . GLN A 1 251 ? 1.874 17.584 -0.480 1.00 97.44 251 GLN A C 1
ATOM 2087 O O . GLN A 1 251 ? 1.665 18.438 -1.343 1.00 97.44 251 GLN A O 1
ATOM 2092 N N . LYS A 1 252 ? 2.655 16.524 -0.715 1.00 95.94 252 LYS A N 1
ATOM 2093 C CA . LYS A 1 252 ? 3.295 16.297 -2.013 1.00 95.94 252 LYS A CA 1
ATOM 2094 C C . LYS A 1 252 ? 2.257 16.037 -3.111 1.00 95.94 252 LYS A C 1
ATOM 2096 O O . LYS A 1 252 ? 2.376 16.607 -4.189 1.00 95.94 252 LYS A O 1
ATOM 2101 N N . THR A 1 253 ? 1.218 15.253 -2.827 1.00 95.38 253 THR A N 1
ATOM 2102 C CA . THR A 1 253 ? 0.142 14.925 -3.785 1.00 95.38 253 THR A CA 1
ATOM 2103 C C . THR A 1 253 ? -0.683 16.147 -4.148 1.00 95.38 253 THR A C 1
ATOM 2105 O O . THR A 1 253 ? -0.915 16.393 -5.327 1.00 95.38 253 THR A O 1
ATOM 2108 N N . GLN A 1 254 ? -1.018 16.983 -3.168 1.00 96.88 254 GLN A N 1
ATOM 2109 C CA . GLN A 1 254 ? -1.677 18.265 -3.407 1.00 96.88 254 GLN A CA 1
ATOM 2110 C C . GLN A 1 254 ? -0.839 19.198 -4.284 1.00 96.88 254 GLN A C 1
ATOM 2112 O O . GLN A 1 254 ? -1.397 19.852 -5.158 1.00 96.88 254 GLN A O 1
ATOM 2117 N N . ARG A 1 255 ? 0.485 19.251 -4.083 1.00 97.06 255 ARG A N 1
ATOM 2118 C CA . ARG A 1 255 ? 1.381 20.094 -4.892 1.00 97.06 255 ARG A CA 1
ATOM 2119 C C . ARG A 1 255 ? 1.538 19.594 -6.326 1.00 97.06 255 ARG A C 1
ATOM 2121 O O . ARG A 1 255 ? 1.571 20.409 -7.236 1.00 97.06 255 ARG A O 1
ATOM 2128 N N . VAL A 1 256 ? 1.678 18.281 -6.516 1.00 95.81 256 VAL A N 1
ATOM 2129 C CA . VAL A 1 256 ? 1.990 17.685 -7.827 1.00 95.81 256 VAL A CA 1
ATOM 2130 C C . VAL A 1 256 ? 0.734 17.475 -8.671 1.00 95.81 256 VAL A C 1
ATOM 2132 O O . VAL A 1 256 ? 0.734 17.810 -9.848 1.00 95.81 256 VAL A O 1
ATOM 2135 N N . LEU A 1 257 ? -0.331 16.928 -8.081 1.00 94.94 257 LEU A N 1
ATOM 2136 C CA . LEU A 1 257 ? -1.550 16.540 -8.803 1.00 94.94 257 LEU A CA 1
ATOM 2137 C C . LEU A 1 257 ? -2.698 17.544 -8.620 1.00 94.94 257 LEU A C 1
ATOM 2139 O O . LEU A 1 257 ? -3.686 17.501 -9.348 1.00 94.94 257 LEU A O 1
ATOM 2143 N N . GLY A 1 258 ? -2.593 18.446 -7.642 1.00 96.94 258 GLY A N 1
ATOM 2144 C CA . GLY A 1 258 ? -3.657 19.380 -7.282 1.00 96.94 258 GLY A CA 1
ATOM 2145 C C . GLY A 1 258 ? -4.705 18.780 -6.329 1.00 96.94 258 GLY A C 1
ATOM 2146 O O . GLY A 1 258 ? -4.795 17.559 -6.160 1.00 96.94 258 GLY A O 1
ATOM 2147 N N . PRO A 1 259 ? -5.531 19.626 -5.686 1.00 97.25 259 PRO A N 1
ATOM 2148 C CA . PRO A 1 259 ? -6.528 19.202 -4.695 1.00 97.25 259 PRO A CA 1
ATOM 2149 C C . PRO A 1 259 ? -7.694 18.403 -5.296 1.00 97.25 259 PRO A C 1
ATOM 2151 O O . PRO A 1 259 ? -8.290 17.572 -4.615 1.00 97.25 259 PRO A O 1
ATOM 2154 N N . SER A 1 260 ? -8.013 18.631 -6.572 1.00 97.06 260 SER A N 1
ATOM 2155 C CA . SER A 1 260 ? -9.156 18.002 -7.246 1.00 97.06 260 SER A CA 1
ATOM 2156 C C . SER A 1 260 ? -8.869 16.596 -7.779 1.00 97.06 260 SER A C 1
ATOM 2158 O O . SER A 1 260 ? -9.814 15.890 -8.145 1.00 97.06 260 SER A O 1
ATOM 2160 N N . HIS A 1 261 ? -7.599 16.186 -7.822 1.00 95.75 261 HIS A N 1
ATOM 2161 C CA . HIS A 1 261 ? -7.193 14.882 -8.335 1.00 95.75 261 HIS A CA 1
ATOM 2162 C C . HIS A 1 261 ? -7.750 13.738 -7.480 1.00 95.75 261 HIS A C 1
ATOM 2164 O O . HIS A 1 261 ? -7.826 13.849 -6.254 1.00 95.75 261 HIS A O 1
ATOM 2170 N N . ARG A 1 262 ? -8.106 12.612 -8.115 1.00 95.38 262 ARG A N 1
ATOM 2171 C CA . ARG A 1 262 ? -8.711 11.443 -7.449 1.00 95.38 262 ARG A CA 1
ATOM 2172 C C . ARG A 1 262 ? -7.873 10.960 -6.262 1.00 95.38 262 ARG A C 1
ATOM 2174 O O . ARG A 1 262 ? -8.397 10.828 -5.160 1.00 95.38 262 ARG A O 1
ATOM 2181 N N . THR A 1 263 ? -6.570 10.771 -6.467 1.00 93.50 263 THR A N 1
ATOM 2182 C CA . THR A 1 263 ? -5.632 10.352 -5.411 1.00 93.50 263 THR A CA 1
ATOM 2183 C C . THR A 1 263 ? -5.564 11.364 -4.268 1.00 93.50 263 THR A C 1
ATOM 2185 O O . THR A 1 263 ? -5.598 10.980 -3.104 1.00 93.50 263 THR A O 1
ATOM 2188 N N . THR A 1 264 ? -5.542 12.666 -4.569 1.00 96.25 264 THR A N 1
ATOM 2189 C CA . THR A 1 264 ? -5.522 13.710 -3.535 1.00 96.25 264 THR A CA 1
ATOM 2190 C C . THR A 1 264 ? -6.793 13.699 -2.694 1.00 96.25 264 THR A C 1
ATOM 2192 O O . THR A 1 264 ? -6.718 13.805 -1.472 1.00 96.25 264 THR A O 1
ATOM 2195 N N . LYS A 1 265 ? -7.960 13.526 -3.328 1.00 97.50 265 LYS A N 1
ATOM 2196 C CA . LYS A 1 265 ? -9.249 13.410 -2.633 1.00 97.50 265 LYS A CA 1
ATOM 2197 C C . LYS A 1 265 ? -9.289 12.204 -1.696 1.00 97.50 265 LYS A C 1
ATOM 2199 O O . LYS A 1 265 ? -9.776 12.337 -0.578 1.00 97.50 265 LYS A O 1
ATOM 2204 N N . LEU A 1 266 ? -8.743 11.063 -2.124 1.00 96.19 266 LEU A N 1
ATOM 2205 C CA . LEU A 1 266 ? -8.635 9.866 -1.286 1.00 96.19 266 LEU A CA 1
ATOM 2206 C C . LEU A 1 266 ? -7.815 10.152 -0.015 1.00 96.19 266 LEU A C 1
ATOM 2208 O O . LEU A 1 266 ? -8.284 9.893 1.090 1.00 96.19 266 LEU A O 1
ATOM 2212 N N . LEU A 1 267 ? -6.630 10.754 -0.164 1.00 97.19 267 LEU A N 1
ATOM 2213 C CA . LEU A 1 267 ? -5.759 11.080 0.971 1.00 97.19 267 LEU A CA 1
ATOM 2214 C C . LEU A 1 267 ? -6.355 12.163 1.887 1.00 97.19 267 LEU A C 1
ATOM 2216 O O . LEU A 1 267 ? -6.151 12.119 3.096 1.00 97.19 267 LEU A O 1
ATOM 2220 N N . LEU A 1 268 ? -7.103 13.124 1.333 1.00 98.06 268 LEU A N 1
ATOM 2221 C CA . LEU A 1 268 ? -7.850 14.119 2.110 1.00 98.06 268 LEU A CA 1
ATOM 2222 C C . LEU A 1 268 ? -8.946 13.475 2.964 1.00 98.06 268 LEU A C 1
ATOM 2224 O O . LEU A 1 268 ? -9.096 13.832 4.131 1.00 98.06 268 LEU A O 1
ATOM 2228 N N . ALA A 1 269 ? -9.697 12.527 2.395 1.00 98.00 269 ALA A N 1
ATOM 2229 C CA . ALA A 1 269 ? -10.719 11.787 3.130 1.00 98.00 269 ALA A CA 1
ATOM 2230 C C . ALA A 1 269 ? -10.097 10.977 4.277 1.00 98.00 269 ALA A C 1
ATOM 2232 O O . ALA A 1 269 ? -10.595 11.016 5.400 1.00 98.00 269 ALA A O 1
ATOM 2233 N N . LEU A 1 270 ? -8.965 10.320 4.017 1.00 97.38 270 LEU A N 1
ATOM 2234 C CA . LEU A 1 270 ? -8.213 9.581 5.028 1.00 97.38 270 LEU A CA 1
ATOM 2235 C C . LEU A 1 270 ? -7.654 10.492 6.141 1.00 97.38 270 LEU A C 1
ATOM 2237 O O . LEU A 1 270 ? -7.701 10.128 7.315 1.00 97.38 270 LEU A O 1
ATOM 2241 N N . ASP A 1 271 ? -7.161 11.693 5.811 1.00 98.25 271 ASP A N 1
ATOM 2242 C CA . ASP A 1 271 ? -6.716 12.671 6.820 1.00 98.25 271 ASP A CA 1
ATOM 2243 C C . ASP A 1 271 ? -7.882 13.145 7.698 1.00 98.25 271 ASP A C 1
ATOM 2245 O O . ASP A 1 271 ? -7.729 13.271 8.914 1.00 98.25 271 ASP A O 1
ATOM 2249 N N . ALA A 1 272 ? -9.061 13.364 7.106 1.00 97.94 272 ALA A N 1
ATOM 2250 C CA . ALA A 1 272 ? -10.267 13.700 7.857 1.00 97.94 272 ALA A CA 1
ATOM 2251 C C . ALA A 1 272 ? -10.673 12.565 8.813 1.00 97.94 272 ALA A C 1
ATOM 2253 O O . ALA A 1 272 ? -10.968 12.826 9.979 1.00 97.94 272 ALA A O 1
ATOM 2254 N N . GLU A 1 273 ? -10.610 11.313 8.353 1.00 97.44 273 GLU A N 1
ATOM 2255 C CA . GLU A 1 273 ? -10.885 10.128 9.170 1.00 97.44 273 GLU A CA 1
ATOM 2256 C C . GLU A 1 273 ? -9.928 10.038 10.374 1.00 97.44 273 GLU A C 1
ATOM 2258 O O . GLU A 1 273 ? -10.365 9.893 11.516 1.00 97.44 273 GLU A O 1
ATOM 2263 N N . LEU A 1 274 ? -8.622 10.236 10.158 1.00 96.94 274 LEU A N 1
ATOM 2264 C CA . LEU A 1 274 ? -7.619 10.259 11.231 1.00 96.94 274 LEU A CA 1
ATOM 2265 C C . LEU A 1 274 ? -7.860 11.365 12.266 1.00 96.94 274 LEU A C 1
ATOM 2267 O O . LEU A 1 274 ? -7.597 11.162 13.454 1.00 96.94 274 LEU A O 1
ATOM 2271 N N . ARG A 1 275 ? -8.353 12.537 11.845 1.00 96.81 275 ARG A N 1
ATOM 2272 C CA . ARG A 1 275 ? -8.697 13.624 12.776 1.00 96.81 275 ARG A CA 1
ATOM 2273 C C . ARG A 1 275 ? -9.853 13.231 13.690 1.00 96.81 275 ARG A C 1
ATOM 2275 O O . ARG A 1 275 ? -9.780 13.527 14.879 1.00 96.81 275 ARG A O 1
ATOM 2282 N N . LEU A 1 276 ? -10.866 12.538 13.169 1.00 96.69 276 LEU A N 1
ATOM 2283 C CA . LEU A 1 276 ? -11.979 12.048 13.985 1.00 96.69 276 LEU A CA 1
ATOM 2284 C C . LEU A 1 276 ? -11.483 11.080 15.064 1.00 96.69 276 LEU A C 1
ATOM 2286 O O . LEU A 1 276 ? -11.786 11.286 16.236 1.00 96.69 276 LEU A O 1
ATOM 2290 N N . TYR A 1 277 ? -10.642 10.103 14.710 1.00 94.81 277 TYR A N 1
ATOM 2291 C CA . TYR A 1 277 ? -10.067 9.180 15.699 1.00 94.81 277 TYR A CA 1
ATOM 2292 C C . TYR A 1 277 ? -9.241 9.888 16.776 1.00 94.81 277 TYR A C 1
ATOM 2294 O O . TYR A 1 277 ? -9.342 9.535 17.946 1.00 94.81 277 TYR A O 1
ATOM 2302 N N . SER A 1 278 ? -8.480 10.928 16.415 1.00 90.19 278 SER A N 1
ATOM 2303 C CA . SER A 1 278 ? -7.700 11.681 17.407 1.00 90.19 278 SER A CA 1
ATOM 2304 C C . SER A 1 278 ? -8.556 12.433 18.430 1.00 90.19 278 SER A C 1
ATOM 2306 O O . SER A 1 278 ? -8.099 12.659 19.545 1.00 90.19 278 SER A O 1
ATOM 2308 N N . ILE A 1 279 ? -9.795 12.797 18.075 1.00 94.69 279 ILE A N 1
ATOM 2309 C CA . ILE A 1 279 ? -10.742 13.406 19.019 1.00 94.69 279 ILE A CA 1
ATOM 2310 C C . ILE A 1 279 ? -11.222 12.344 20.015 1.00 94.69 279 ILE A C 1
ATOM 2312 O O . ILE A 1 279 ? -11.202 12.595 21.217 1.00 94.69 279 ILE A O 1
ATOM 2316 N N . PHE A 1 280 ? -11.569 11.147 19.532 1.00 92.94 280 PHE A N 1
ATOM 2317 C CA . PHE A 1 280 ? -12.033 10.042 20.379 1.00 92.94 280 PHE A CA 1
ATOM 2318 C C . PHE A 1 280 ? -10.964 9.493 21.334 1.00 92.94 280 PHE A C 1
ATOM 2320 O O . PHE A 1 280 ? -11.314 8.988 22.390 1.00 92.94 280 PHE A O 1
ATOM 2327 N N . GLU A 1 281 ? -9.671 9.582 21.004 1.00 90.06 281 GLU A N 1
ATOM 2328 C CA . GLU A 1 281 ? -8.605 9.198 21.950 1.00 90.06 281 GLU A CA 1
ATOM 2329 C C . GLU A 1 281 ? -8.388 10.216 23.078 1.00 90.06 281 GLU A C 1
ATOM 2331 O O . GLU A 1 281 ? -7.778 9.884 24.092 1.00 90.06 281 GLU A O 1
ATOM 2336 N N . SER A 1 282 ? -8.846 11.457 22.894 1.00 85.50 282 SER A N 1
ATOM 2337 C CA . SER A 1 282 ? -8.675 12.538 23.874 1.00 85.50 282 SER A CA 1
ATOM 2338 C C . SER A 1 282 ? -9.842 12.693 24.855 1.00 85.50 282 SER A C 1
ATOM 2340 O O . SER A 1 282 ? -9.711 13.445 25.821 1.00 85.50 282 SER A O 1
ATOM 2342 N N . SER A 1 283 ? -10.962 12.013 24.595 1.00 80.62 283 SER A N 1
ATOM 2343 C CA . SER A 1 283 ? -12.181 12.000 25.416 1.00 80.62 283 SER A CA 1
ATOM 2344 C C . SER A 1 283 ? -12.232 10.791 26.337 1.00 80.62 283 SER A C 1
ATOM 2346 O O . SER A 1 283 ? -12.545 10.982 27.529 1.00 80.62 283 SER A O 1
#